Protein AF-A0A2V8CRP5-F1 (afdb_monomer_lite)

Radius of gyration: 20.15 Å; chains: 1; bounding box: 53×39×50 Å

Secondary structure (DSSP, 8-state):
-HHHHTT--TTHHHHHHHHHHTS-GGGHHHHHHH--TTHHHHHHHHSSSSHHHHHHTTS-SEEEETTEEEESS---TTTGGGHHHHHHHHHHHHHTTTHHHHHH-GGGSTTTSTTSTTT--HHHHS-GGGHHHHHHHHHHHT-SEEEE-SS--TTSS-EEETTTTEEE------TTT-TT---EEEEEETTEEEEEESS-EEEE--PPPSS--TTTTTT---TTTGGG----THHHHGGGGSS----EEEEEETTEEEEE-------

pLDDT: mean 81.46, std 22.28, range [25.45, 98.56]

Sequence (267 aa):
LAEYEAFAASGSEALRERFLQTLKPAERDEALKQTPLGQIEMRQAFGRDGEYGKWLRQLPVTVKINGIVFVHGGISPAVAPLGCSAINDQVRRELTSDLDKTRTAPLASLAARVDGPLWYRGLTQEPDAFAPQVTDILSKLGARAIVIGHTVSTTGRIGTRFDGRVVQLDTGMQRAYVPNGRASALEIRRGEATAIYVDRREPVAIAKGAGVSDEEDLVGADPCVGPRASVTSRRWADTLVRPYFFGVAAPFDTTRTLAACIVPPMS

Foldseek 3Di:
DVVQVVQADPCQVVVLVVVLVVDDPVCNVVSVVVDDGNPVSVCQLCDLPHPVVVVVLVDFQWFAAPQEIEHAAAAALVRLLCEQQSLRVQLSCCSHVVVVVCVVPVCVGLVRNCNHRNHDHCLPPPDLVCLVSLVVSSVSHSHQAYEYENDADPQLDWDAGSQQRYIYQHSPCPCVVVVPHFWWKWKAFLNWIWIDGPVDIDTDGHGGDPPDHSPPPQDDDTPNNPPPDPPDLVVVVVVVPDQADAWDWDPNHSGMIMTHGDDGDDD

Structure (mmCIF, N/CA/C/O backbone):
data_AF-A0A2V8CRP5-F1
#
_entry.id   AF-A0A2V8CRP5-F1
#
loop_
_atom_site.group_PDB
_atom_site.id
_atom_site.type_symbol
_atom_site.label_atom_id
_atom_site.label_alt_id
_atom_site.label_comp_id
_atom_site.label_asym_id
_atom_site.label_entity_id
_atom_site.label_seq_id
_atom_site.pdbx_PDB_ins_code
_atom_site.Cartn_x
_atom_site.Cartn_y
_atom_site.Cartn_z
_atom_site.occupancy
_atom_site.B_iso_or_equiv
_atom_site.auth_seq_id
_atom_site.auth_comp_id
_atom_site.auth_asym_id
_atom_site.auth_atom_id
_atom_site.pdbx_PDB_model_num
ATOM 1 N N . LEU A 1 1 ? 22.885 -3.687 -4.127 1.00 54.81 1 LEU A N 1
ATOM 2 C CA . LEU A 1 1 ? 23.726 -4.709 -4.798 1.00 54.81 1 LEU A CA 1
ATOM 3 C C . LEU A 1 1 ? 23.082 -6.090 -4.703 1.00 54.81 1 LEU A C 1
ATOM 5 O O . LEU A 1 1 ? 22.668 -6.578 -5.743 1.00 54.81 1 LEU A O 1
ATOM 9 N N . ALA A 1 2 ? 22.816 -6.615 -3.499 1.00 64.62 2 ALA A N 1
ATOM 10 C CA . ALA A 1 2 ? 22.157 -7.921 -3.311 1.00 64.62 2 ALA A CA 1
ATOM 11 C C . ALA A 1 2 ? 20.791 -8.111 -4.017 1.00 64.62 2 ALA A C 1
ATOM 13 O O . ALA A 1 2 ? 20.400 -9.236 -4.304 1.00 64.62 2 ALA A O 1
ATOM 14 N N . GLU A 1 3 ? 20.047 -7.037 -4.309 1.00 73.56 3 GLU A N 1
ATOM 15 C CA . GLU A 1 3 ? 18.727 -7.147 -4.952 1.00 73.56 3 GLU A CA 1
ATOM 16 C C . GLU A 1 3 ? 18.780 -7.630 -6.410 1.00 73.56 3 GLU A C 1
ATOM 18 O O . GLU A 1 3 ? 17.905 -8.381 -6.833 1.00 73.56 3 GLU A O 1
ATOM 23 N N . TYR A 1 4 ? 19.812 -7.242 -7.165 1.00 85.62 4 TYR A N 1
ATOM 24 C CA . TYR A 1 4 ? 19.948 -7.612 -8.577 1.00 85.62 4 TYR A CA 1
ATOM 25 C C . TYR A 1 4 ? 20.684 -8.936 -8.755 1.00 85.62 4 TYR A C 1
ATOM 27 O O . TYR A 1 4 ? 20.444 -9.644 -9.726 1.00 85.62 4 TYR A O 1
ATOM 35 N N . GLU A 1 5 ? 21.526 -9.311 -7.790 1.00 86.62 5 GLU A N 1
ATOM 36 C CA . GLU A 1 5 ? 22.276 -10.571 -7.801 1.00 86.62 5 GLU A CA 1
ATOM 37 C C . GLU A 1 5 ? 21.357 -11.791 -7.948 1.00 86.62 5 GLU A C 1
ATOM 39 O O . GLU A 1 5 ? 21.696 -12.724 -8.668 1.00 86.62 5 GLU A O 1
ATOM 44 N N . ALA A 1 6 ? 20.154 -11.752 -7.364 1.00 87.31 6 ALA A N 1
ATOM 45 C CA . ALA A 1 6 ? 19.157 -12.819 -7.493 1.00 87.31 6 ALA A CA 1
ATOM 46 C C . ALA A 1 6 ? 18.638 -13.027 -8.933 1.00 87.31 6 ALA A C 1
ATOM 48 O O . ALA A 1 6 ? 18.045 -14.064 -9.228 1.00 87.31 6 ALA A O 1
ATOM 49 N N . PHE A 1 7 ? 18.837 -12.044 -9.813 1.00 89.75 7 PHE A N 1
ATOM 50 C CA . PHE A 1 7 ? 18.428 -12.065 -11.219 1.00 89.75 7 PHE A CA 1
ATOM 51 C C . PHE A 1 7 ? 19.611 -12.188 -12.184 1.00 89.75 7 PHE A C 1
ATOM 53 O O . PHE A 1 7 ? 19.398 -12.368 -13.383 1.00 89.75 7 PHE A O 1
ATOM 60 N N . ALA A 1 8 ? 20.844 -12.076 -11.687 1.00 92.75 8 ALA A N 1
ATOM 61 C CA . ALA A 1 8 ? 22.032 -12.210 -12.509 1.00 92.75 8 ALA A CA 1
ATOM 62 C C . ALA A 1 8 ? 22.205 -13.665 -12.978 1.00 92.75 8 ALA A C 1
ATOM 64 O O . ALA A 1 8 ? 22.006 -14.619 -12.226 1.00 92.75 8 ALA A O 1
ATOM 65 N N . ALA A 1 9 ? 22.598 -13.832 -14.236 1.00 92.62 9 ALA A N 1
ATOM 66 C CA . ALA A 1 9 ? 22.832 -15.117 -14.879 1.00 92.62 9 ALA A CA 1
ATOM 67 C C . ALA A 1 9 ? 24.065 -15.039 -15.791 1.00 92.62 9 ALA A C 1
ATOM 69 O O . ALA A 1 9 ? 24.608 -13.963 -16.044 1.00 92.62 9 ALA A O 1
ATOM 70 N N . SER A 1 10 ? 24.492 -16.175 -16.349 1.00 94.44 10 SER A N 1
ATOM 71 C CA . SER A 1 10 ? 25.658 -16.233 -17.249 1.00 94.44 10 SER A CA 1
ATOM 72 C C . SER A 1 10 ? 25.549 -15.308 -18.472 1.00 94.44 10 SER A C 1
ATOM 74 O O . SER A 1 10 ? 26.565 -14.916 -19.034 1.00 94.44 10 SER A O 1
ATOM 76 N N . GLY A 1 11 ? 24.333 -14.926 -18.878 1.00 95.69 11 GLY A N 1
ATOM 77 C CA . GLY A 1 11 ? 24.081 -14.003 -19.988 1.00 95.69 11 GLY A CA 1
ATOM 78 C C . GLY A 1 11 ? 24.015 -12.514 -19.621 1.00 95.69 11 GLY A C 1
ATOM 79 O O . GLY A 1 11 ? 23.801 -11.698 -20.521 1.00 95.69 11 GLY A O 1
ATOM 80 N N . SER A 1 12 ? 24.166 -12.142 -18.344 1.00 96.19 12 SER A N 1
ATOM 81 C CA . SER A 1 12 ? 23.900 -10.773 -17.878 1.00 96.19 12 SER A CA 1
ATOM 82 C C . SER A 1 12 ? 24.846 -9.724 -18.446 1.00 96.19 12 SER A C 1
ATOM 84 O O . SER A 1 12 ? 24.413 -8.619 -18.775 1.00 96.19 12 SER A O 1
ATOM 86 N N . GLU A 1 13 ? 26.126 -10.059 -18.612 1.00 96.19 13 GLU A N 1
ATOM 87 C CA . GLU A 1 13 ? 27.104 -9.143 -19.209 1.00 96.19 13 GLU A CA 1
ATOM 88 C C . GLU A 1 13 ? 26.724 -8.807 -20.650 1.00 96.19 13 GLU A C 1
ATOM 90 O O . GLU A 1 13 ? 26.545 -7.637 -20.987 1.00 96.19 13 GLU A O 1
ATOM 95 N N . ALA A 1 14 ? 26.461 -9.834 -21.462 1.00 96.88 14 ALA A N 1
ATOM 96 C CA . ALA A 1 14 ? 26.048 -9.664 -22.849 1.00 96.88 14 ALA A CA 1
ATOM 97 C C . ALA A 1 14 ? 24.711 -8.911 -22.974 1.00 96.88 14 ALA A C 1
ATOM 99 O O . ALA A 1 14 ? 24.517 -8.128 -23.905 1.00 96.88 14 ALA A O 1
ATOM 100 N N . LEU A 1 15 ? 23.762 -9.135 -22.056 1.00 96.25 15 LEU A N 1
ATOM 101 C CA . LEU A 1 15 ? 22.495 -8.400 -22.042 1.00 96.25 15 LEU A CA 1
ATOM 102 C C . LEU A 1 15 ? 22.7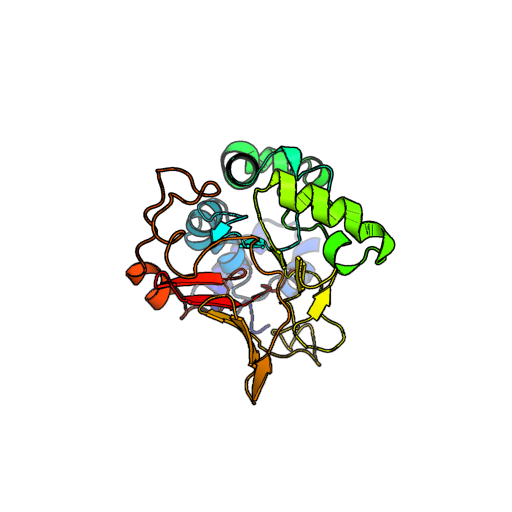03 -6.914 -21.732 1.00 96.25 15 LEU A C 1
ATOM 104 O O . LEU A 1 15 ? 22.128 -6.062 -22.414 1.00 96.25 15 LEU A O 1
ATOM 108 N N . ARG A 1 16 ? 23.548 -6.602 -20.747 1.00 96.50 16 ARG A N 1
ATOM 109 C CA . ARG A 1 16 ? 23.901 -5.225 -20.401 1.00 96.50 16 ARG A CA 1
ATOM 110 C C . ARG A 1 16 ? 24.646 -4.526 -21.528 1.00 96.50 16 ARG A C 1
ATOM 112 O O . ARG A 1 16 ? 24.306 -3.395 -21.849 1.00 96.50 16 ARG A O 1
ATOM 119 N N . GLU A 1 17 ? 25.603 -5.189 -22.164 1.00 96.00 17 GLU A N 1
ATOM 120 C CA . GLU A 1 17 ? 26.318 -4.633 -23.316 1.00 96.00 17 GLU A CA 1
ATOM 121 C C . GLU A 1 17 ? 25.368 -4.281 -24.461 1.00 96.00 17 GLU A C 1
ATOM 123 O O . GLU A 1 17 ? 25.428 -3.167 -24.983 1.00 96.00 17 GLU A O 1
ATOM 128 N N . ARG A 1 18 ? 24.428 -5.177 -24.797 1.00 96.69 18 ARG A N 1
ATOM 129 C CA . ARG A 1 18 ? 23.385 -4.886 -25.794 1.00 96.69 18 ARG A CA 1
ATOM 130 C C . ARG A 1 18 ? 22.552 -3.667 -25.410 1.00 96.69 18 ARG A C 1
ATOM 132 O O . ARG A 1 18 ?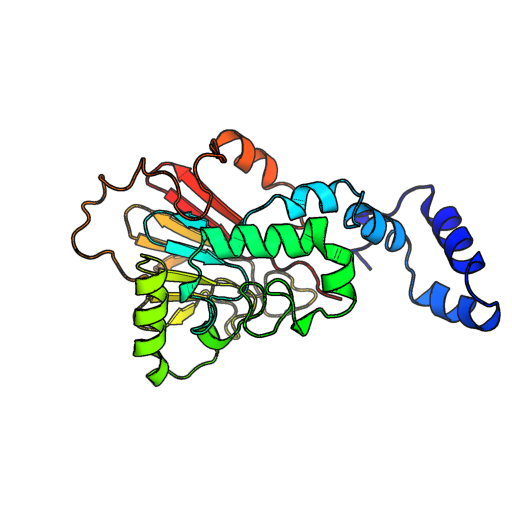 22.263 -2.846 -26.273 1.00 96.69 18 ARG A O 1
ATOM 139 N N . PHE A 1 19 ? 22.184 -3.520 -24.136 1.00 95.44 19 PHE A N 1
ATOM 140 C CA . PHE A 1 19 ? 21.481 -2.328 -23.659 1.00 95.44 19 PHE A CA 1
ATOM 141 C C . PHE A 1 19 ? 22.329 -1.058 -23.822 1.00 95.44 19 PHE A C 1
ATOM 143 O O . PHE A 1 19 ? 21.856 -0.086 -24.409 1.00 95.44 19 PHE A O 1
ATOM 150 N N . LEU A 1 20 ? 23.592 -1.066 -23.391 1.00 95.88 20 LEU A N 1
ATOM 151 C CA . LEU A 1 20 ? 24.490 0.090 -23.513 1.00 95.88 20 LEU A CA 1
ATOM 152 C C . LEU A 1 20 ? 24.713 0.511 -24.973 1.00 95.88 20 LEU A C 1
ATOM 154 O O . LEU A 1 20 ? 24.849 1.699 -25.263 1.00 95.88 20 LEU A O 1
ATOM 158 N N . GLN A 1 21 ? 24.698 -0.437 -25.913 1.00 96.69 21 GLN A N 1
ATOM 159 C CA . GLN A 1 21 ? 24.796 -0.151 -27.346 1.00 96.69 21 GLN A CA 1
ATOM 160 C C . GLN A 1 21 ? 23.587 0.623 -27.896 1.00 96.69 21 GLN A C 1
ATOM 162 O O . GLN A 1 21 ? 23.741 1.318 -28.900 1.00 96.69 21 GLN A O 1
ATOM 167 N N . THR A 1 22 ? 22.422 0.569 -27.235 1.00 96.56 22 THR A N 1
ATOM 168 C CA . THR A 1 22 ? 21.239 1.369 -27.614 1.00 96.56 22 THR A CA 1
ATOM 169 C C . THR A 1 22 ? 21.354 2.847 -27.232 1.00 96.56 22 THR A C 1
ATOM 171 O O . THR A 1 22 ? 20.615 3.675 -27.762 1.00 96.56 22 THR A O 1
ATOM 174 N N . LEU A 1 23 ? 22.286 3.187 -26.335 1.00 96.00 23 LEU A N 1
ATOM 175 C CA . LEU A 1 23 ? 22.519 4.546 -25.855 1.00 96.00 23 LEU A CA 1
ATOM 176 C C . LEU A 1 23 ? 23.565 5.274 -26.705 1.00 96.00 23 LEU A C 1
ATOM 178 O O . LEU A 1 23 ? 24.430 4.653 -27.350 1.00 96.00 23 LEU A O 1
ATOM 182 N N . LYS A 1 24 ? 23.537 6.612 -26.661 1.00 97.12 24 LYS A N 1
ATOM 183 C CA . LYS A 1 24 ? 24.572 7.426 -27.310 1.00 97.12 24 LYS A CA 1
ATOM 184 C C . LYS A 1 24 ? 25.921 7.150 -26.639 1.00 97.12 24 LYS A C 1
ATOM 186 O O . LYS A 1 24 ? 25.952 6.962 -25.426 1.00 97.12 24 LYS A O 1
ATOM 191 N N . PRO A 1 25 ? 27.053 7.181 -27.370 1.00 96.44 25 PRO A N 1
ATOM 192 C CA . PRO A 1 25 ? 28.369 6.896 -26.793 1.00 96.44 25 PRO A CA 1
ATOM 193 C C . PRO A 1 25 ? 28.683 7.676 -25.507 1.00 96.44 25 PRO A C 1
ATOM 195 O O . PRO A 1 25 ? 29.185 7.089 -24.557 1.00 96.44 25 PRO A O 1
ATOM 198 N N . ALA A 1 26 ? 28.304 8.956 -25.447 1.00 96.38 26 ALA A N 1
ATOM 199 C CA . ALA A 1 26 ? 28.525 9.821 -24.286 1.00 96.38 26 ALA A CA 1
ATOM 200 C C . ALA A 1 26 ? 27.732 9.422 -23.020 1.00 96.38 26 ALA A C 1
ATOM 202 O O . ALA A 1 26 ? 28.061 9.879 -21.933 1.00 96.38 26 ALA A O 1
ATOM 203 N N . GLU A 1 27 ? 26.695 8.587 -23.140 1.00 95.38 27 GLU A N 1
ATOM 204 C CA . GLU A 1 27 ? 25.822 8.170 -22.029 1.00 95.38 27 GLU A CA 1
ATOM 205 C C . GLU A 1 27 ? 26.235 6.806 -21.443 1.00 95.38 27 GLU A C 1
ATOM 207 O O . GLU A 1 27 ? 25.772 6.418 -20.369 1.00 95.38 27 GLU A O 1
ATOM 212 N N . ARG A 1 28 ? 27.103 6.056 -22.140 1.00 95.69 28 ARG A N 1
ATOM 213 C CA . ARG A 1 28 ? 27.373 4.639 -21.842 1.00 95.69 28 ARG A CA 1
ATOM 214 C C . ARG A 1 28 ? 28.108 4.428 -20.528 1.00 95.69 28 ARG A C 1
ATOM 216 O O . ARG A 1 28 ? 27.736 3.527 -19.783 1.00 95.69 28 ARG A O 1
ATOM 223 N N . ASP A 1 29 ? 29.110 5.250 -20.235 1.00 94.81 29 ASP A N 1
ATOM 224 C CA . ASP A 1 29 ? 29.922 5.090 -19.023 1.00 94.81 29 ASP A CA 1
ATOM 225 C C . ASP A 1 29 ? 29.093 5.307 -17.756 1.00 94.81 29 ASP A C 1
ATOM 227 O O . ASP A 1 29 ? 29.253 4.588 -16.769 1.00 94.81 29 ASP A O 1
ATOM 231 N N . GLU A 1 30 ? 28.175 6.274 -17.786 1.00 93.75 30 GLU A N 1
ATOM 232 C CA . GLU A 1 30 ? 27.271 6.523 -16.666 1.00 93.75 30 GLU A CA 1
ATOM 233 C C . GLU A 1 30 ? 26.199 5.434 -16.566 1.00 93.75 30 GLU A C 1
ATOM 235 O O . GLU A 1 30 ? 25.976 4.874 -15.491 1.00 93.75 30 GLU A O 1
ATOM 240 N N . ALA A 1 31 ? 25.601 5.040 -17.692 1.00 92.44 31 ALA A N 1
ATOM 241 C CA . ALA A 1 31 ? 24.631 3.952 -17.717 1.00 92.44 31 ALA A CA 1
ATOM 242 C C . ALA A 1 31 ? 25.225 2.621 -17.226 1.00 92.44 31 ALA A C 1
ATOM 244 O O . ALA A 1 31 ? 24.536 1.868 -16.538 1.00 92.44 31 ALA A O 1
ATOM 245 N N . LEU A 1 32 ? 26.499 2.333 -17.514 1.00 93.38 32 LEU A N 1
ATOM 246 C CA . LEU A 1 32 ? 27.189 1.136 -17.028 1.00 93.38 32 LEU A CA 1
ATOM 247 C C . LEU A 1 32 ? 27.255 1.105 -15.495 1.00 93.38 32 LEU A C 1
ATOM 249 O O . LEU A 1 32 ? 26.999 0.058 -14.898 1.00 93.38 32 LEU A O 1
ATOM 253 N N . LYS A 1 33 ? 27.549 2.243 -14.855 1.00 92.62 33 LYS A N 1
ATOM 254 C CA . LYS A 1 33 ? 27.587 2.363 -13.385 1.00 92.62 33 LYS A CA 1
ATOM 255 C C . LYS A 1 33 ? 26.203 2.196 -12.762 1.00 92.62 33 LYS A C 1
ATOM 257 O O . LYS A 1 33 ? 26.078 1.610 -11.691 1.00 92.62 33 LYS A O 1
ATOM 262 N N . GLN A 1 34 ? 25.170 2.690 -13.441 1.00 90.50 34 GLN A N 1
ATOM 263 C CA . GLN A 1 34 ? 23.784 2.646 -12.969 1.00 90.50 34 GLN A CA 1
ATOM 264 C C . GLN A 1 34 ? 23.063 1.328 -13.291 1.00 90.50 34 GLN A C 1
ATOM 266 O O . GLN A 1 34 ? 21.973 1.089 -12.768 1.00 90.50 34 GLN A O 1
ATOM 271 N N . THR A 1 35 ? 23.680 0.468 -14.109 1.00 92.06 35 THR A N 1
ATOM 272 C CA . THR A 1 35 ? 23.124 -0.818 -14.548 1.00 92.06 35 THR A CA 1
ATOM 273 C C . THR A 1 35 ? 23.971 -1.983 -14.020 1.00 92.06 35 THR A C 1
ATOM 275 O O . THR A 1 35 ? 24.774 -2.567 -14.759 1.00 92.06 35 THR A O 1
ATOM 278 N N . PRO A 1 36 ? 23.848 -2.345 -12.730 1.00 93.19 36 PRO A N 1
ATOM 279 C CA . PRO A 1 36 ? 24.471 -3.559 -12.212 1.00 93.19 36 PRO A CA 1
ATOM 280 C C . PRO A 1 36 ? 23.899 -4.804 -12.908 1.00 93.19 36 PRO A C 1
ATOM 282 O O . PRO A 1 36 ? 22.784 -4.793 -13.437 1.00 93.19 36 PRO A O 1
ATOM 285 N N . LEU A 1 37 ? 24.675 -5.891 -12.913 1.00 94.62 37 LEU A N 1
ATOM 286 C CA . LEU A 1 37 ? 24.221 -7.170 -13.466 1.00 94.62 37 LEU A CA 1
ATOM 287 C C . LEU A 1 37 ? 22.956 -7.646 -12.740 1.00 94.62 37 LEU A C 1
ATOM 289 O O . LEU A 1 37 ? 22.844 -7.481 -11.526 1.00 94.62 37 LEU A O 1
ATOM 293 N N . GLY A 1 38 ? 22.005 -8.201 -13.494 1.00 93.62 38 GLY A N 1
ATOM 294 C CA . GLY A 1 38 ? 20.696 -8.613 -12.989 1.00 93.62 38 GLY A CA 1
ATOM 295 C C . GLY A 1 38 ? 19.630 -7.510 -12.985 1.00 93.62 38 GLY A C 1
ATOM 296 O O . GLY A 1 38 ? 18.444 -7.817 -12.877 1.00 93.62 38 GLY A O 1
ATOM 297 N N . GLN A 1 39 ? 19.985 -6.224 -13.139 1.00 92.88 39 GLN A N 1
ATOM 298 C CA . GLN A 1 39 ? 18.985 -5.143 -13.140 1.00 92.88 39 GLN A CA 1
ATOM 299 C C . GLN A 1 39 ? 18.067 -5.193 -14.371 1.00 92.88 39 GLN A C 1
ATOM 301 O O . GLN A 1 39 ? 16.862 -4.950 -14.257 1.00 92.88 39 GLN A O 1
ATOM 306 N N . ILE A 1 40 ? 18.604 -5.506 -15.554 1.00 94.06 40 ILE A N 1
ATOM 307 C CA . ILE A 1 40 ? 17.800 -5.591 -16.783 1.00 94.06 40 ILE A CA 1
ATOM 308 C C . ILE A 1 40 ? 16.876 -6.808 -16.712 1.00 94.06 40 ILE A C 1
ATOM 310 O O . ILE A 1 40 ? 15.695 -6.703 -17.036 1.00 94.06 40 ILE A O 1
ATOM 314 N N . GLU A 1 41 ? 17.387 -7.936 -16.236 1.00 94.38 41 GLU A N 1
ATOM 315 C CA . GLU A 1 41 ? 16.651 -9.178 -16.021 1.00 94.38 41 GLU A CA 1
ATOM 316 C C . GLU A 1 41 ? 15.525 -8.981 -15.012 1.00 94.38 41 GLU A C 1
ATOM 318 O O . GLU A 1 41 ? 14.392 -9.376 -15.274 1.00 94.38 41 GLU A O 1
ATOM 323 N N . MET A 1 42 ? 15.795 -8.292 -13.901 1.00 92.31 42 MET A N 1
ATOM 324 C CA . MET A 1 42 ? 14.771 -7.901 -12.937 1.00 92.31 42 MET A CA 1
ATOM 325 C C . MET A 1 42 ? 13.678 -7.064 -13.617 1.00 92.31 42 MET A C 1
ATOM 327 O O . MET A 1 42 ? 12.492 -7.385 -13.514 1.00 92.31 42 MET A O 1
ATOM 331 N N . ARG A 1 43 ? 14.050 -6.027 -14.381 1.00 91.38 43 ARG A N 1
ATOM 332 C CA . ARG A 1 43 ? 13.084 -5.200 -15.130 1.00 91.38 43 ARG A CA 1
ATOM 333 C C . ARG A 1 43 ? 12.270 -6.017 -16.134 1.00 91.38 43 ARG A C 1
ATOM 335 O O . ARG A 1 43 ? 11.083 -5.746 -16.303 1.00 91.38 43 ARG A O 1
ATOM 342 N N . GLN A 1 44 ? 12.870 -7.013 -16.782 1.00 93.38 44 GLN A N 1
ATOM 343 C CA . GLN A 1 44 ? 12.171 -7.927 -17.686 1.00 93.38 44 GLN A CA 1
ATOM 344 C C . GLN A 1 44 ? 11.213 -8.850 -16.922 1.00 93.38 44 GLN A C 1
ATOM 346 O O . GLN A 1 44 ? 10.058 -8.976 -17.321 1.00 93.38 44 GLN A O 1
ATOM 351 N N . ALA A 1 45 ? 11.643 -9.424 -15.796 1.00 92.31 45 ALA A N 1
ATOM 352 C CA . ALA A 1 45 ? 10.852 -10.338 -14.975 1.00 92.31 45 ALA A CA 1
ATOM 353 C C . ALA A 1 45 ? 9.606 -9.666 -14.370 1.00 92.31 45 ALA A C 1
ATOM 355 O O . ALA A 1 45 ? 8.521 -10.251 -14.385 1.00 92.31 45 ALA A O 1
ATOM 356 N N . PHE A 1 46 ? 9.730 -8.422 -13.895 1.00 90.88 46 PHE A N 1
ATOM 357 C CA . PHE A 1 46 ? 8.605 -7.609 -13.400 1.00 90.88 46 PHE A CA 1
ATOM 358 C C . PHE A 1 46 ? 7.881 -6.816 -14.509 1.00 90.88 46 PHE A C 1
ATOM 360 O O . PHE A 1 46 ? 6.817 -6.220 -14.290 1.00 90.88 46 PHE A O 1
ATOM 367 N N . GLY A 1 47 ? 8.439 -6.817 -15.722 1.00 89.44 47 GLY A N 1
ATOM 368 C CA . GLY A 1 47 ? 7.906 -6.143 -16.901 1.00 89.44 47 GLY A CA 1
ATOM 369 C C . GLY A 1 47 ? 6.536 -6.668 -17.330 1.00 89.44 47 GLY A C 1
ATOM 370 O O . GLY A 1 47 ? 5.988 -7.605 -16.749 1.00 89.44 47 GLY A O 1
ATOM 371 N N . ARG A 1 48 ? 5.942 -6.043 -18.353 1.00 90.12 48 ARG A N 1
ATOM 372 C CA . ARG A 1 48 ? 4.608 -6.406 -18.874 1.00 90.12 48 ARG A CA 1
ATOM 373 C C . ARG A 1 48 ? 4.497 -7.902 -19.183 1.00 90.12 48 ARG A C 1
ATOM 375 O O . ARG A 1 48 ? 3.532 -8.540 -18.771 1.00 90.12 48 ARG A O 1
ATOM 382 N N . ASP A 1 49 ? 5.522 -8.440 -19.838 1.00 90.00 49 ASP A N 1
ATOM 383 C CA . ASP A 1 49 ? 5.526 -9.807 -20.359 1.00 90.00 49 ASP A CA 1
ATOM 384 C C . ASP A 1 49 ? 6.288 -10.813 -19.488 1.00 90.00 49 ASP A C 1
ATOM 386 O O . ASP A 1 49 ? 6.253 -12.014 -19.778 1.00 90.00 49 ASP A O 1
ATOM 390 N N . GLY A 1 50 ? 6.932 -10.343 -18.417 1.00 91.56 50 GLY A N 1
ATOM 391 C CA . GLY A 1 50 ? 7.688 -11.174 -17.486 1.00 91.56 50 GLY A CA 1
ATOM 392 C C . GLY A 1 50 ? 6.803 -12.047 -16.600 1.00 91.56 50 GLY A C 1
ATOM 393 O O . GLY A 1 50 ? 5.638 -11.729 -16.351 1.00 91.56 50 GLY A O 1
ATOM 394 N N . GLU A 1 51 ? 7.367 -13.153 -16.113 1.00 90.00 51 GLU A N 1
ATOM 395 C CA . GLU A 1 51 ? 6.675 -14.122 -15.253 1.00 90.00 51 GLU A CA 1
ATOM 396 C C . GLU A 1 51 ? 6.084 -13.452 -14.004 1.00 90.00 51 GLU A C 1
ATOM 398 O O . GLU A 1 51 ? 4.875 -13.530 -13.768 1.00 90.00 51 GLU A O 1
ATOM 403 N N . TYR A 1 52 ? 6.911 -12.718 -13.253 1.00 88.44 52 TYR A N 1
ATOM 404 C CA . TYR A 1 52 ? 6.470 -12.037 -12.036 1.00 88.44 52 TYR A CA 1
ATOM 405 C C . TYR A 1 52 ? 5.497 -10.909 -12.339 1.00 88.44 52 TYR A C 1
ATOM 407 O O . TYR A 1 52 ? 4.491 -10.770 -11.652 1.00 88.44 52 TYR A O 1
ATOM 415 N N . GLY A 1 53 ? 5.739 -10.138 -13.397 1.00 89.31 53 GLY A N 1
ATOM 416 C CA . GLY A 1 53 ? 4.829 -9.073 -13.795 1.00 89.31 53 GLY A CA 1
ATOM 417 C C . GLY A 1 53 ? 3.432 -9.590 -14.159 1.00 89.31 53 GLY A C 1
ATOM 418 O O . GLY A 1 53 ? 2.430 -9.006 -13.742 1.00 89.31 53 GLY A O 1
ATOM 419 N N . LYS A 1 54 ? 3.339 -10.683 -14.927 1.00 89.31 54 LYS A N 1
ATOM 420 C CA . LYS A 1 54 ? 2.055 -11.308 -15.288 1.00 89.31 54 LYS A CA 1
ATOM 421 C C . LYS A 1 54 ? 1.313 -11.819 -14.060 1.00 89.31 54 LYS A C 1
ATOM 423 O O . LYS A 1 54 ? 0.111 -11.598 -13.951 1.00 89.31 54 LYS A O 1
ATOM 428 N N . TRP A 1 55 ? 2.025 -12.470 -13.148 1.00 88.31 55 TRP A N 1
ATOM 429 C CA . TRP A 1 55 ? 1.445 -13.011 -11.926 1.00 88.31 55 TRP A CA 1
ATOM 430 C C . TRP A 1 55 ? 0.996 -11.906 -10.951 1.00 88.31 55 TRP A C 1
ATOM 432 O O . TRP A 1 55 ? -0.160 -11.902 -10.530 1.00 88.31 55 TRP A O 1
ATOM 442 N N . LEU A 1 56 ? 1.842 -10.911 -10.660 1.00 87.50 56 LEU A N 1
ATOM 443 C CA . LEU A 1 56 ? 1.530 -9.829 -9.714 1.00 87.50 56 LEU A CA 1
ATOM 444 C C . LEU A 1 56 ? 0.294 -9.019 -10.119 1.00 87.50 56 LEU A C 1
ATOM 446 O O . LEU A 1 56 ? -0.535 -8.697 -9.274 1.00 87.50 56 LEU A O 1
ATOM 450 N N . ARG A 1 57 ? 0.125 -8.730 -11.416 1.00 88.44 57 ARG A N 1
ATOM 451 C CA . ARG A 1 57 ? -1.022 -7.958 -11.934 1.00 88.44 57 ARG A CA 1
ATOM 452 C C . ARG A 1 57 ? -2.368 -8.680 -11.805 1.00 88.44 57 ARG A C 1
ATOM 454 O O . ARG A 1 57 ? -3.411 -8.075 -12.043 1.00 88.44 57 ARG A O 1
ATOM 461 N N . GLN A 1 58 ? -2.368 -9.965 -11.453 1.00 83.81 58 GLN A N 1
ATOM 462 C CA . GLN A 1 58 ? -3.593 -10.730 -11.209 1.00 83.81 58 GLN A CA 1
ATOM 463 C C . GLN A 1 58 ? -4.061 -10.633 -9.753 1.00 83.81 58 GLN A C 1
ATOM 465 O O . GLN A 1 58 ? -5.248 -10.854 -9.487 1.00 83.81 58 GLN A O 1
ATOM 470 N N . LEU A 1 59 ? -3.165 -10.285 -8.827 1.00 86.81 59 LEU A N 1
ATOM 471 C CA . LEU A 1 59 ? -3.452 -10.263 -7.398 1.00 86.81 59 LEU A CA 1
ATOM 472 C C . LEU A 1 59 ? -4.419 -9.123 -7.030 1.00 86.81 59 LEU A C 1
ATOM 474 O O . LEU A 1 59 ? -4.399 -8.063 -7.661 1.00 86.81 59 LEU A O 1
ATOM 478 N N . PRO A 1 60 ? -5.286 -9.326 -6.024 1.00 87.94 60 PRO A N 1
ATOM 479 C CA . PRO A 1 60 ? -6.090 -8.246 -5.472 1.00 87.94 60 PRO A CA 1
ATOM 480 C C . PRO A 1 60 ? -5.202 -7.233 -4.737 1.00 87.94 60 PRO A C 1
ATOM 482 O O . PRO A 1 60 ? -4.216 -7.593 -4.098 1.00 87.94 60 PRO A O 1
ATOM 485 N N . VAL A 1 61 ? -5.591 -5.963 -4.795 1.00 90.56 61 VAL A N 1
ATOM 486 C CA . VAL A 1 61 ? -4.982 -4.864 -4.028 1.00 90.56 61 VAL A CA 1
ATOM 487 C C . VAL A 1 61 ? -5.613 -4.739 -2.642 1.00 90.56 61 VAL A C 1
ATOM 489 O O . VAL A 1 61 ? -4.955 -4.312 -1.695 1.00 90.56 61 VAL A O 1
ATOM 492 N N . THR A 1 62 ? -6.883 -5.125 -2.526 1.00 90.56 62 THR A N 1
ATOM 493 C CA . THR A 1 62 ? -7.635 -5.176 -1.271 1.00 90.56 62 THR A CA 1
ATOM 494 C C . THR A 1 62 ? -8.292 -6.539 -1.104 1.00 90.56 62 THR A C 1
ATOM 496 O O . THR A 1 62 ? -8.932 -7.023 -2.039 1.00 90.56 62 THR A O 1
ATOM 499 N N . VAL A 1 63 ? -8.207 -7.126 0.085 1.00 87.50 63 VAL A N 1
ATOM 500 C CA . VAL A 1 63 ? -8.959 -8.339 0.464 1.00 87.50 63 VAL A CA 1
ATOM 501 C C . VAL A 1 63 ? -9.705 -8.091 1.767 1.00 87.50 63 VAL A C 1
ATOM 503 O O . VAL A 1 63 ? -9.212 -7.322 2.598 1.00 87.50 63 VAL A O 1
ATOM 506 N N . LYS A 1 64 ? -10.873 -8.716 1.962 1.00 84.50 64 LYS A N 1
ATOM 507 C CA . LYS A 1 64 ? -11.615 -8.626 3.226 1.00 84.50 64 LYS A CA 1
ATOM 508 C C . LYS A 1 64 ? -11.848 -10.010 3.803 1.00 84.50 64 LYS A C 1
ATOM 510 O O . LYS A 1 64 ? -12.522 -10.841 3.212 1.00 84.50 64 LYS A O 1
ATOM 515 N N . ILE A 1 65 ? -11.322 -10.223 5.003 1.00 82.31 65 ILE A N 1
ATOM 516 C CA . ILE A 1 65 ? -11.407 -11.499 5.714 1.00 82.31 65 ILE A CA 1
ATOM 517 C C . ILE A 1 65 ? -11.998 -11.219 7.094 1.00 82.31 65 ILE A C 1
ATOM 519 O O . ILE A 1 65 ? -11.461 -10.394 7.834 1.00 82.31 65 ILE A O 1
ATOM 523 N N . ASN A 1 66 ? -13.111 -11.870 7.441 1.00 80.50 66 ASN A N 1
ATOM 524 C CA . ASN A 1 66 ? -13.772 -11.761 8.753 1.00 80.50 66 ASN A CA 1
ATOM 525 C C . ASN A 1 66 ? -14.025 -10.296 9.181 1.00 80.50 66 ASN A C 1
ATOM 527 O O . ASN A 1 66 ? -13.681 -9.858 10.291 1.00 80.50 66 ASN A O 1
ATOM 531 N N . GLY A 1 67 ? -14.545 -9.506 8.234 1.00 85.56 67 GLY A N 1
ATOM 532 C CA . GLY A 1 67 ? -14.820 -8.079 8.399 1.00 85.56 67 GLY A CA 1
ATOM 533 C C . GLY A 1 67 ? -13.583 -7.173 8.447 1.00 85.56 67 GLY A C 1
ATOM 534 O O . GLY A 1 67 ? -13.727 -5.995 8.758 1.00 85.56 67 GLY A O 1
ATOM 535 N N . ILE A 1 68 ? -12.376 -7.667 8.162 1.00 90.31 68 ILE A N 1
ATOM 536 C CA . ILE A 1 68 ? -11.136 -6.880 8.208 1.00 90.31 68 ILE A CA 1
ATOM 537 C C . ILE A 1 68 ? -10.576 -6.710 6.803 1.00 90.31 68 ILE A C 1
ATOM 539 O O . ILE A 1 68 ? -10.345 -7.696 6.106 1.00 90.31 68 ILE A O 1
ATOM 543 N N . VAL A 1 69 ? -10.333 -5.464 6.400 1.00 93.69 69 VAL A N 1
ATOM 544 C CA . VAL A 1 69 ? -9.713 -5.147 5.107 1.00 93.69 69 VAL A CA 1
ATOM 545 C C . VAL A 1 69 ? -8.194 -5.150 5.241 1.00 93.69 69 VAL A C 1
ATOM 547 O O . VAL A 1 69 ? -7.655 -4.555 6.167 1.00 93.69 69 VAL A O 1
ATOM 550 N N . PHE A 1 70 ? -7.499 -5.769 4.291 1.00 94.69 70 PHE A N 1
ATOM 551 C CA . PHE A 1 70 ? -6.043 -5.714 4.166 1.00 94.69 70 PHE A CA 1
ATOM 552 C C . PHE A 1 70 ? -5.683 -4.979 2.878 1.00 94.69 70 PHE A C 1
ATOM 554 O O . PHE A 1 70 ? -6.203 -5.308 1.810 1.00 94.69 70 PHE A O 1
ATOM 561 N N . VAL A 1 71 ? -4.812 -3.975 2.981 1.00 95.25 71 VAL A N 1
ATOM 562 C CA . VAL A 1 71 ? -4.369 -3.144 1.852 1.00 95.25 71 VAL A CA 1
ATOM 563 C C . VAL A 1 71 ? -2.961 -2.603 2.113 1.00 95.25 71 VAL A C 1
ATOM 565 O O . VAL A 1 71 ? -2.556 -2.454 3.262 1.00 95.25 71 VAL A O 1
ATOM 568 N N . HIS A 1 72 ? -2.189 -2.308 1.063 1.00 95.38 72 HIS A N 1
ATOM 569 C CA . HIS A 1 72 ? -0.811 -1.835 1.229 1.00 95.38 72 HIS A CA 1
ATOM 570 C C . HIS A 1 72 ? -0.717 -0.441 1.873 1.00 95.38 72 HIS A C 1
ATOM 572 O O . HIS A 1 72 ? -0.085 -0.318 2.916 1.00 95.38 72 HIS A O 1
ATOM 578 N N . GLY A 1 73 ? -1.324 0.593 1.280 1.00 93.75 73 GLY A N 1
ATOM 579 C CA . GLY A 1 73 ? -1.279 1.968 1.794 1.00 93.75 73 GLY A CA 1
ATOM 580 C C . GLY A 1 73 ? -2.420 2.273 2.759 1.00 93.75 73 GLY A C 1
ATOM 581 O O . GLY A 1 73 ? -2.206 2.572 3.930 1.00 93.75 73 GLY A O 1
ATOM 582 N N . GLY A 1 74 ? -3.650 2.159 2.266 1.00 96.38 74 GLY A N 1
ATOM 583 C CA . GLY A 1 74 ? -4.859 2.504 3.011 1.00 96.38 74 GLY A CA 1
ATOM 584 C C . GLY A 1 74 ? -5.967 2.971 2.078 1.00 96.38 74 GLY A C 1
ATOM 585 O O . GLY A 1 74 ? -5.715 3.285 0.922 1.00 96.38 74 GLY A O 1
ATOM 586 N N . ILE A 1 75 ? -7.204 3.045 2.564 1.00 98.12 75 ILE A N 1
ATOM 587 C CA . ILE A 1 75 ? -8.329 3.571 1.780 1.00 98.12 75 ILE A CA 1
ATOM 588 C C . ILE A 1 75 ? -8.620 5.005 2.216 1.00 98.12 75 ILE A C 1
ATOM 590 O O . ILE A 1 75 ? -8.855 5.254 3.396 1.00 98.12 75 ILE A O 1
ATOM 594 N N . SER A 1 76 ? -8.587 5.944 1.271 1.00 98.44 76 SER A N 1
ATOM 595 C CA . SER A 1 76 ? -8.905 7.353 1.522 1.00 98.44 76 SER A CA 1
ATOM 596 C C . SER A 1 76 ? -10.418 7.608 1.508 1.00 98.44 76 SER A C 1
ATOM 598 O O . SER A 1 76 ? -11.161 6.832 0.896 1.00 98.44 76 SER A O 1
ATOM 600 N N . PRO A 1 77 ? -10.906 8.716 2.105 1.00 98.44 77 PRO A N 1
ATOM 601 C CA . PRO A 1 77 ? -12.323 9.085 2.036 1.00 98.44 77 PRO A CA 1
ATOM 602 C C . PRO A 1 77 ? -12.862 9.205 0.604 1.00 98.44 77 PRO A C 1
ATOM 604 O O . PRO A 1 77 ? -14.021 8.882 0.357 1.00 98.44 77 PRO A O 1
ATOM 607 N N . ALA A 1 78 ? -12.020 9.633 -0.343 1.00 97.94 78 ALA A N 1
ATOM 608 C CA . ALA A 1 78 ? -12.377 9.759 -1.756 1.00 97.94 78 ALA A CA 1
ATOM 609 C C . ALA A 1 78 ? -12.499 8.400 -2.468 1.00 97.94 78 ALA A C 1
ATOM 611 O O . ALA A 1 78 ? -13.260 8.269 -3.422 1.00 97.94 78 ALA A O 1
ATOM 612 N N . VAL A 1 79 ? -11.758 7.386 -2.008 1.00 98.12 79 VAL A N 1
ATOM 613 C CA . VAL A 1 79 ? -11.720 6.047 -2.618 1.00 98.12 79 VAL A CA 1
ATOM 614 C C . VAL A 1 79 ? -12.719 5.091 -1.962 1.00 98.12 79 VAL A C 1
ATOM 616 O O . VAL A 1 79 ? -13.258 4.222 -2.642 1.00 98.12 79 VAL A O 1
ATOM 619 N N . ALA A 1 80 ? -13.022 5.262 -0.671 1.00 97.75 80 ALA A N 1
ATOM 620 C CA . ALA A 1 80 ? -13.924 4.384 0.078 1.00 97.75 80 ALA A CA 1
ATOM 621 C C . ALA A 1 80 ? -15.294 4.127 -0.587 1.00 97.75 80 ALA A C 1
ATOM 623 O O . ALA A 1 80 ? -15.727 2.974 -0.565 1.00 97.75 80 ALA A O 1
ATOM 624 N N . PRO A 1 81 ? -15.965 5.116 -1.223 1.00 97.38 81 PRO A N 1
ATOM 625 C CA . PRO A 1 81 ? -17.252 4.893 -1.886 1.00 97.38 81 PRO A CA 1
ATOM 626 C C . PRO A 1 81 ? -17.216 3.883 -3.039 1.00 97.38 81 PRO A C 1
ATOM 628 O O . PRO A 1 81 ? -18.263 3.353 -3.396 1.00 97.38 81 PRO A O 1
ATOM 631 N N . LEU A 1 82 ? -16.044 3.607 -3.626 1.00 96.19 82 LEU A N 1
ATOM 632 C CA . LEU A 1 82 ? -15.913 2.606 -4.690 1.00 96.19 82 LEU A CA 1
ATOM 633 C C . LEU A 1 82 ? -16.157 1.181 -4.171 1.00 96.19 82 LEU A C 1
ATOM 635 O O . LEU A 1 82 ? -16.629 0.322 -4.914 1.00 96.19 82 LEU A O 1
ATOM 639 N N . GLY A 1 83 ? -15.829 0.917 -2.904 1.00 93.12 83 GLY A N 1
ATOM 640 C CA . GLY A 1 83 ? -15.815 -0.433 -2.352 1.00 93.12 83 GLY A CA 1
ATOM 641 C C . GLY A 1 83 ? -14.678 -1.301 -2.910 1.00 93.12 83 GLY A C 1
ATOM 642 O O . GLY A 1 83 ? -14.063 -1.011 -3.937 1.00 93.12 83 GLY A O 1
ATOM 643 N N . CYS A 1 84 ? -14.382 -2.404 -2.222 1.00 87.81 84 CYS A N 1
ATOM 644 C CA . CYS A 1 84 ? -13.246 -3.263 -2.561 1.00 87.81 84 CYS A CA 1
ATOM 645 C C . CYS A 1 84 ? -13.226 -3.779 -4.012 1.00 87.81 84 CYS A C 1
ATOM 647 O O . CYS A 1 84 ? -12.180 -3.750 -4.656 1.00 87.81 84 CYS A O 1
ATOM 649 N N . SER A 1 85 ? -14.349 -4.318 -4.512 1.00 89.62 85 SER A N 1
ATOM 650 C CA . SER A 1 85 ? -14.367 -4.978 -5.827 1.00 89.62 85 SER A CA 1
ATOM 651 C C . SER A 1 85 ? -14.028 -3.987 -6.933 1.00 89.62 85 SER A C 1
ATOM 653 O O . SER A 1 85 ? -13.177 -4.269 -7.771 1.00 89.62 85 SER A O 1
ATOM 655 N N . ALA A 1 86 ? -14.632 -2.794 -6.902 1.00 95.06 86 ALA A N 1
ATOM 656 C CA . ALA A 1 86 ? -14.370 -1.772 -7.908 1.00 95.06 86 ALA A CA 1
ATOM 657 C C . ALA A 1 86 ? -12.933 -1.236 -7.816 1.00 95.06 86 ALA A C 1
ATOM 659 O O . ALA A 1 86 ? -12.319 -0.988 -8.853 1.00 95.06 86 ALA A O 1
ATOM 660 N N . ILE A 1 87 ? -12.373 -1.124 -6.602 1.00 95.62 87 ILE A N 1
ATOM 661 C CA . ILE A 1 87 ? -10.955 -0.790 -6.399 1.00 95.62 87 ILE A CA 1
ATOM 662 C C . ILE A 1 87 ? -10.060 -1.839 -7.071 1.00 95.62 87 ILE A C 1
ATOM 664 O O . ILE A 1 87 ? -9.198 -1.483 -7.876 1.00 95.62 87 ILE A O 1
ATOM 668 N N . ASN A 1 88 ? -10.282 -3.126 -6.787 1.00 93.81 88 ASN A N 1
ATOM 669 C CA . ASN A 1 88 ? -9.513 -4.223 -7.376 1.00 93.81 88 ASN A CA 1
ATOM 670 C C . ASN A 1 88 ? -9.634 -4.254 -8.903 1.00 93.81 88 ASN A C 1
ATOM 672 O O . ASN A 1 88 ? -8.627 -4.397 -9.597 1.00 93.81 88 ASN A O 1
ATOM 676 N N . ASP A 1 89 ? -10.843 -4.089 -9.438 1.00 95.12 89 ASP A N 1
ATOM 677 C CA . ASP A 1 89 ? -11.080 -4.099 -10.879 1.00 95.12 89 ASP A CA 1
ATOM 678 C C . ASP A 1 89 ? -10.427 -2.905 -11.575 1.00 95.12 89 ASP A C 1
ATOM 680 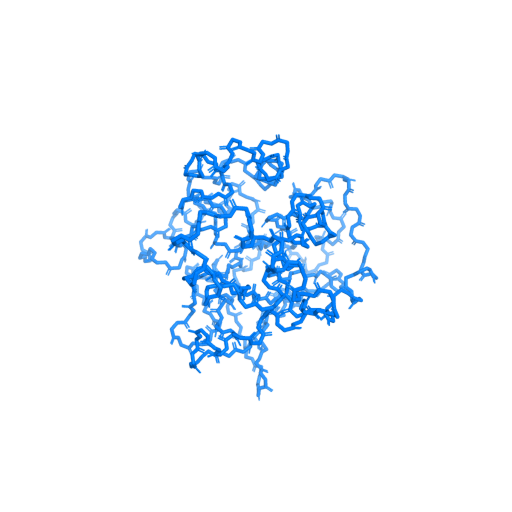O O . ASP A 1 89 ? -9.829 -3.065 -12.641 1.00 95.12 89 ASP A O 1
ATOM 684 N N . GLN A 1 90 ? -10.508 -1.712 -10.983 1.00 96.75 90 GLN A N 1
ATOM 685 C CA . GLN A 1 90 ? -9.881 -0.520 -11.540 1.00 96.75 90 GLN A CA 1
ATOM 686 C C . GLN A 1 90 ? -8.357 -0.623 -11.522 1.00 96.75 90 GLN A C 1
ATOM 688 O O . GLN A 1 90 ? -7.742 -0.454 -12.574 1.00 96.75 90 GLN A O 1
ATOM 693 N N . VAL A 1 91 ? -7.745 -0.963 -10.383 1.00 95.56 91 VAL A N 1
ATOM 694 C CA . VAL A 1 91 ? -6.282 -1.083 -10.314 1.00 95.56 91 VAL A CA 1
ATOM 695 C C . VAL A 1 91 ? -5.781 -2.205 -11.227 1.00 95.56 91 VAL A C 1
ATOM 697 O O . VAL A 1 91 ? -4.779 -2.031 -11.919 1.00 95.56 91 VAL A O 1
ATOM 700 N N . ARG A 1 92 ? -6.502 -3.331 -11.324 1.00 94.31 92 ARG A N 1
ATOM 701 C CA . ARG A 1 92 ? -6.157 -4.399 -12.272 1.00 94.31 92 ARG A CA 1
ATOM 702 C C . ARG A 1 92 ? -6.154 -3.892 -13.711 1.00 94.31 92 ARG A C 1
ATOM 704 O O . ARG A 1 92 ? -5.190 -4.164 -14.424 1.00 94.31 92 ARG A O 1
ATOM 711 N N . ARG A 1 93 ? -7.185 -3.159 -14.152 1.00 95.94 93 ARG A N 1
ATOM 712 C CA . ARG A 1 93 ? -7.222 -2.567 -15.506 1.00 95.94 93 ARG A CA 1
ATOM 713 C C . ARG A 1 93 ? -6.061 -1.599 -15.729 1.00 95.94 93 ARG A C 1
ATOM 715 O O . ARG A 1 93 ? -5.355 -1.729 -16.725 1.00 95.94 93 ARG A O 1
ATOM 722 N N . GLU A 1 94 ? -5.816 -0.708 -14.772 1.00 95.38 94 GLU A N 1
ATOM 723 C CA . GLU A 1 94 ? -4.745 0.298 -14.815 1.00 95.38 94 GLU A CA 1
ATOM 724 C C . GLU A 1 94 ? -3.338 -0.304 -14.880 1.00 95.38 94 GLU A C 1
ATOM 726 O O . GLU A 1 94 ? -2.446 0.278 -15.496 1.00 95.38 94 GLU A O 1
ATOM 731 N N . LEU A 1 95 ? -3.132 -1.481 -14.289 1.00 93.06 95 LEU A N 1
ATOM 732 C CA . LEU A 1 95 ? -1.856 -2.194 -14.333 1.00 93.06 95 LEU A CA 1
ATOM 733 C C . LEU A 1 95 ? -1.749 -3.194 -15.493 1.00 93.06 95 LEU A C 1
ATOM 735 O O . LEU A 1 95 ? -0.663 -3.734 -15.710 1.00 93.06 95 LEU A O 1
ATOM 739 N N . THR A 1 96 ? -2.835 -3.442 -16.234 1.00 93.00 96 THR A N 1
ATOM 740 C CA . THR A 1 96 ? -2.885 -4.378 -17.370 1.00 93.00 96 THR A CA 1
ATOM 741 C C . THR A 1 96 ? -3.234 -3.658 -18.671 1.00 93.00 96 THR A C 1
ATOM 743 O O . THR A 1 96 ? -2.332 -3.178 -19.355 1.00 93.00 96 THR A O 1
ATOM 746 N N . SER A 1 97 ? -4.518 -3.578 -19.019 1.00 94.12 97 SER A N 1
ATOM 747 C CA . SER A 1 97 ? -5.009 -3.020 -20.281 1.00 94.12 97 SER A CA 1
ATOM 748 C C . SER A 1 97 ? -4.649 -1.546 -20.472 1.00 94.12 97 SER A C 1
ATOM 750 O O . SER A 1 97 ? -4.355 -1.145 -21.593 1.00 94.12 97 SER A O 1
ATOM 752 N N . ASP A 1 98 ? -4.597 -0.771 -19.387 1.00 95.50 98 ASP A N 1
ATOM 753 C CA . ASP A 1 98 ? -4.337 0.673 -19.426 1.00 95.50 98 ASP A CA 1
ATOM 754 C C . ASP A 1 98 ? -2.908 1.027 -18.964 1.00 95.50 98 ASP A C 1
ATOM 756 O O . ASP A 1 98 ? -2.622 2.185 -18.660 1.00 95.50 98 ASP A O 1
ATOM 760 N N . LEU A 1 99 ? -1.987 0.053 -18.914 1.00 91.62 99 LEU A N 1
ATOM 761 C CA . LEU A 1 99 ? -0.643 0.239 -18.346 1.00 91.62 99 LEU A CA 1
ATOM 762 C C . LEU A 1 99 ? 0.126 1.410 -18.976 1.00 91.62 99 LEU A C 1
ATOM 764 O O . LEU A 1 99 ? 0.802 2.156 -18.267 1.00 91.62 99 LEU A O 1
ATOM 768 N N . ASP A 1 100 ? 0.025 1.589 -20.292 1.00 94.06 100 ASP A N 1
ATOM 769 C CA . ASP A 1 100 ? 0.722 2.675 -20.987 1.00 94.06 100 ASP A CA 1
ATOM 770 C C . ASP A 1 100 ? 0.139 4.046 -20.601 1.00 94.06 100 ASP A C 1
ATOM 772 O O . ASP A 1 100 ? 0.891 4.980 -20.328 1.00 94.06 100 ASP A O 1
ATOM 776 N N . LYS A 1 101 ? -1.187 4.147 -20.433 1.00 95.06 101 LYS A N 1
ATOM 777 C CA . LYS A 1 101 ? -1.851 5.354 -19.916 1.00 95.06 101 LYS A CA 1
ATOM 778 C C . LYS A 1 101 ? -1.423 5.650 -18.478 1.00 95.06 101 LYS A C 1
ATOM 780 O O . LYS A 1 101 ? -1.104 6.795 -18.160 1.00 95.06 101 LYS A O 1
ATOM 785 N N . THR A 1 102 ? -1.369 4.625 -17.629 1.00 93.94 102 THR A N 1
ATOM 786 C CA . THR A 1 102 ? -0.883 4.737 -16.246 1.00 93.94 102 THR A CA 1
ATOM 787 C C . THR A 1 102 ? 0.559 5.235 -16.203 1.00 93.94 102 THR A C 1
ATOM 789 O O . THR A 1 102 ? 0.888 6.087 -15.387 1.00 93.94 102 THR A O 1
ATOM 792 N N . ARG A 1 103 ? 1.428 4.766 -17.105 1.00 91.12 103 ARG A N 1
ATOM 793 C CA . ARG A 1 103 ? 2.819 5.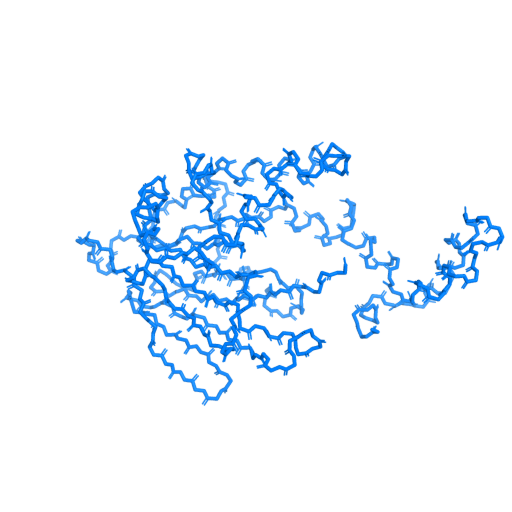234 -17.196 1.00 91.12 103 ARG A CA 1
ATOM 794 C C . ARG A 1 103 ? 2.931 6.691 -17.634 1.00 91.12 103 ARG A C 1
ATOM 796 O O . ARG A 1 103 ? 3.777 7.407 -17.111 1.00 91.12 103 ARG A O 1
ATOM 803 N N . THR A 1 104 ? 2.093 7.132 -18.570 1.00 96.69 104 THR A N 1
ATOM 804 C CA . THR A 1 104 ? 2.092 8.524 -19.044 1.00 96.69 104 THR A CA 1
ATOM 805 C C . THR A 1 104 ? 1.519 9.494 -18.009 1.00 96.69 104 THR A C 1
ATOM 807 O O . THR A 1 104 ? 1.983 10.627 -17.920 1.00 96.69 104 THR A O 1
ATOM 810 N N . ALA A 1 105 ? 0.531 9.071 -17.215 1.00 95.31 105 ALA A N 1
ATOM 811 C CA . ALA A 1 105 ? -0.133 9.917 -16.224 1.00 95.31 105 ALA A CA 1
ATOM 812 C C . ALA A 1 105 ? -0.381 9.168 -14.895 1.00 95.31 105 ALA A C 1
ATOM 814 O O . ALA A 1 105 ? -1.534 8.926 -14.529 1.00 95.31 105 ALA A O 1
ATOM 815 N N . PRO A 1 106 ? 0.674 8.820 -14.132 1.00 90.75 106 PRO A N 1
ATOM 816 C CA . PRO A 1 106 ? 0.547 7.964 -12.948 1.00 90.75 106 PRO A CA 1
ATOM 817 C C . PRO A 1 106 ? -0.347 8.573 -11.865 1.00 90.75 106 PRO A C 1
ATOM 819 O O . PRO A 1 106 ? -1.158 7.876 -11.265 1.00 90.75 106 PRO A O 1
ATOM 822 N N . LEU A 1 107 ? -0.290 9.891 -11.667 1.00 95.06 107 LEU A N 1
ATOM 823 C CA . LEU A 1 107 ? -1.114 10.572 -10.662 1.00 95.06 107 LEU A CA 1
ATOM 824 C C . LEU A 1 107 ? -2.607 10.655 -11.031 1.00 95.06 107 LEU A C 1
ATOM 826 O O . LEU A 1 107 ? -3.417 11.031 -10.187 1.00 95.06 107 LEU A O 1
ATOM 830 N N . ALA A 1 108 ? -2.989 10.289 -12.258 1.00 95.38 108 ALA A N 1
ATOM 831 C CA . ALA A 1 108 ? -4.389 10.146 -12.657 1.00 95.38 108 ALA A CA 1
ATOM 832 C C . ALA A 1 108 ? -4.936 8.723 -12.421 1.00 95.38 108 ALA A C 1
ATOM 834 O O . ALA A 1 108 ? -6.148 8.519 -12.472 1.00 95.38 108 ALA A O 1
ATOM 835 N N . SER A 1 109 ? -4.060 7.745 -12.175 1.00 96.56 109 SER A N 1
ATOM 836 C CA . SER A 1 109 ? -4.402 6.337 -11.955 1.00 96.56 109 SER A CA 1
ATOM 837 C C . SER A 1 109 ? -4.617 6.060 -10.471 1.00 96.56 109 SER A C 1
ATOM 839 O O . SER A 1 109 ? -3.839 6.502 -9.625 1.00 96.56 109 SER A O 1
ATOM 841 N N . LEU A 1 110 ? -5.639 5.272 -10.138 1.00 96.94 110 LEU A N 1
ATOM 842 C CA . LEU A 1 110 ? -5.860 4.781 -8.779 1.00 96.94 110 LEU A CA 1
ATOM 843 C C . LEU A 1 110 ? -4.671 3.948 -8.259 1.00 96.94 110 LEU A C 1
ATOM 845 O O . LEU A 1 110 ? -4.377 3.985 -7.067 1.00 96.94 110 LEU A O 1
ATOM 849 N N . ALA A 1 111 ? -3.956 3.243 -9.138 1.00 94.56 111 ALA A N 1
ATOM 850 C CA . ALA A 1 111 ? -2.775 2.450 -8.804 1.00 94.56 111 ALA A CA 1
ATOM 851 C C . ALA A 1 111 ? -1.572 3.284 -8.316 1.00 94.56 111 ALA A C 1
ATOM 853 O O . ALA A 1 111 ? -0.730 2.760 -7.585 1.00 94.56 111 ALA A O 1
ATOM 854 N N . ALA A 1 112 ? -1.463 4.556 -8.718 1.00 93.31 112 ALA A N 1
ATOM 855 C CA . ALA A 1 112 ? -0.250 5.354 -8.500 1.00 93.31 112 ALA A CA 1
ATOM 856 C C . ALA A 1 112 ? -0.474 6.748 -7.888 1.00 93.31 112 ALA A C 1
ATOM 858 O O . ALA A 1 112 ? 0.486 7.375 -7.440 1.00 93.31 112 ALA A O 1
ATOM 859 N N . ARG A 1 113 ? -1.713 7.246 -7.825 1.00 95.62 113 ARG A N 1
ATOM 860 C CA . ARG A 1 113 ? -2.020 8.524 -7.171 1.00 95.62 113 ARG A CA 1
ATOM 861 C C . ARG A 1 113 ? -1.867 8.449 -5.648 1.00 95.62 113 ARG A C 1
ATOM 863 O O . ARG A 1 113 ? -2.100 7.409 -5.035 1.00 95.62 113 ARG A O 1
ATOM 870 N N . VAL A 1 114 ? -1.536 9.586 -5.036 1.00 95.38 114 VAL A N 1
ATOM 871 C CA . VAL A 1 114 ? -1.156 9.703 -3.612 1.00 95.38 114 VAL A CA 1
ATOM 872 C C . VAL A 1 114 ? -2.252 9.315 -2.615 1.00 95.38 114 VAL A C 1
ATOM 874 O O . VAL A 1 114 ? -1.951 8.898 -1.502 1.00 95.38 114 VAL A O 1
ATOM 877 N N . ASP A 1 115 ? -3.520 9.433 -2.995 1.00 96.94 115 ASP A N 1
ATOM 878 C CA . ASP A 1 115 ? -4.685 9.043 -2.193 1.00 96.94 115 ASP A CA 1
ATOM 879 C C . ASP A 1 115 ? -5.306 7.711 -2.660 1.00 96.94 115 ASP A C 1
ATOM 881 O O . ASP A 1 115 ? -6.418 7.367 -2.251 1.00 96.94 115 ASP A O 1
ATOM 885 N N . GLY A 1 116 ? -4.596 6.971 -3.520 1.00 96.94 116 GLY A N 1
ATOM 886 C CA . GLY A 1 116 ? -4.942 5.624 -3.965 1.00 96.94 116 GLY A CA 1
ATOM 887 C C . GLY A 1 116 ? -4.545 4.534 -2.956 1.00 96.94 116 GLY A C 1
ATOM 888 O O . GLY A 1 116 ? -3.716 4.768 -2.072 1.00 96.94 116 GLY A O 1
ATOM 889 N N . PRO A 1 117 ? -5.094 3.311 -3.090 1.00 96.25 117 PRO A N 1
ATOM 890 C CA . PRO A 1 117 ? -4.961 2.231 -2.109 1.00 96.25 117 PRO A CA 1
ATOM 891 C C . PRO A 1 117 ? -3.521 1.777 -1.844 1.00 96.25 117 PRO A C 1
ATOM 893 O O . PRO A 1 117 ? -3.220 1.274 -0.763 1.00 96.25 117 PRO A O 1
ATOM 896 N N . LEU A 1 118 ? -2.623 1.949 -2.816 1.00 95.44 118 LEU A N 1
ATOM 897 C CA . LEU A 1 118 ? -1.214 1.564 -2.701 1.00 95.44 118 LEU A CA 1
ATOM 898 C C . LEU A 1 118 ? -0.330 2.659 -2.076 1.00 95.44 118 LEU A C 1
ATOM 900 O O . LEU A 1 118 ? 0.808 2.371 -1.729 1.00 95.44 118 LEU A O 1
ATOM 904 N N . TRP A 1 119 ? -0.834 3.885 -1.904 1.00 95.12 119 TRP A N 1
ATOM 905 C CA . TRP A 1 119 ? -0.008 5.045 -1.527 1.00 95.12 119 TRP A CA 1
ATOM 906 C C . TRP A 1 119 ? -0.562 5.873 -0.372 1.00 95.12 119 TRP A C 1
ATOM 908 O O . TRP A 1 119 ? 0.192 6.596 0.276 1.00 95.12 119 TRP A O 1
ATOM 918 N N . TYR A 1 120 ? -1.864 5.790 -0.099 1.00 98.00 120 TYR A N 1
ATOM 919 C CA . TYR A 1 120 ? -2.495 6.657 0.885 1.00 98.00 120 TYR A CA 1
ATOM 920 C C . TYR A 1 120 ? -1.938 6.434 2.293 1.00 98.00 120 TYR A C 1
ATOM 922 O O . TYR A 1 120 ? -2.002 5.334 2.831 1.00 98.00 120 TYR A O 1
ATOM 930 N N . ARG A 1 121 ? -1.427 7.505 2.911 1.00 97.94 121 ARG A N 1
ATOM 931 C CA . ARG A 1 121 ? -0.802 7.477 4.247 1.00 97.94 121 ARG A CA 1
ATOM 932 C C . ARG A 1 121 ? -1.683 8.037 5.361 1.00 97.94 121 ARG A C 1
ATOM 934 O O . ARG A 1 121 ? -1.303 7.959 6.528 1.00 97.94 121 ARG A O 1
ATOM 941 N N . GLY A 1 122 ? -2.848 8.600 5.030 1.00 97.94 122 GLY A N 1
ATOM 942 C CA . GLY A 1 122 ? -3.659 9.349 5.995 1.00 97.94 122 GLY A CA 1
ATOM 943 C C . GLY A 1 122 ? -4.125 8.510 7.187 1.00 97.94 122 GLY A C 1
ATOM 944 O O . GLY A 1 122 ? -4.100 8.991 8.313 1.00 97.94 122 GLY A O 1
ATOM 945 N N . LEU A 1 123 ? -4.400 7.215 6.999 1.00 97.62 123 LEU A N 1
ATOM 946 C CA . LEU A 1 123 ? -4.747 6.314 8.111 1.00 97.62 123 LEU A CA 1
ATOM 947 C C . LEU A 1 123 ? -3.614 6.137 9.145 1.00 97.62 123 LEU A C 1
ATOM 949 O O . LEU A 1 123 ? -3.874 5.755 10.286 1.00 97.62 123 LEU A O 1
ATOM 953 N N . THR A 1 124 ? -2.369 6.445 8.771 1.00 96.06 124 THR A N 1
ATOM 954 C CA . THR A 1 124 ? -1.217 6.481 9.682 1.00 96.06 124 THR A CA 1
ATOM 955 C C . THR A 1 124 ? -0.891 7.892 10.167 1.00 96.06 124 THR A C 1
ATOM 957 O O . THR A 1 124 ? -0.372 8.021 11.273 1.00 96.06 124 THR A O 1
ATOM 960 N N . GLN A 1 125 ? -1.183 8.939 9.391 1.00 96.62 125 GLN A N 1
ATOM 961 C CA . GLN A 1 125 ? -0.661 10.297 9.615 1.00 96.62 125 GLN A CA 1
ATOM 962 C C . GLN A 1 125 ? -1.686 11.312 10.135 1.00 96.62 125 GLN A C 1
ATOM 964 O O . GLN A 1 125 ? -1.298 12.231 10.850 1.00 96.62 125 GLN A O 1
ATOM 969 N N . GLU A 1 126 ? -2.970 11.157 9.812 1.00 98.00 126 GLU A N 1
ATOM 970 C CA . GLU A 1 126 ? -4.018 12.090 10.245 1.00 98.00 126 GLU A CA 1
ATOM 971 C C . GLU A 1 126 ? -4.141 12.110 11.777 1.00 98.00 126 GLU A C 1
ATOM 973 O O . GLU A 1 126 ? -3.859 11.091 12.414 1.00 98.00 126 GLU A O 1
ATOM 978 N N . PRO A 1 127 ? -4.554 13.223 12.407 1.00 98.00 127 PRO A N 1
ATOM 979 C CA . PRO A 1 127 ? -4.754 13.290 13.853 1.00 98.00 127 PRO A CA 1
ATOM 980 C C . PRO A 1 127 ? -5.974 12.470 14.300 1.00 98.00 127 PRO A C 1
ATOM 982 O O . PRO A 1 127 ? -6.818 12.082 13.496 1.00 98.00 127 PRO A O 1
ATOM 985 N N . ASP A 1 128 ? -6.119 12.243 15.607 1.00 96.50 128 ASP A N 1
ATOM 986 C CA . ASP A 1 128 ? -7.219 11.428 16.153 1.00 96.50 128 ASP A CA 1
ATOM 987 C C . ASP A 1 128 ? -8.615 12.021 15.890 1.00 96.50 128 ASP A C 1
ATOM 989 O O . ASP A 1 128 ? -9.599 11.285 15.820 1.00 96.50 128 ASP A O 1
ATOM 993 N N . ALA A 1 129 ? -8.698 13.330 15.621 1.00 97.88 129 ALA A N 1
ATOM 994 C CA . ALA A 1 129 ? -9.914 13.996 15.148 1.00 97.88 129 ALA A CA 1
ATOM 995 C C . ALA A 1 129 ? -10.456 13.420 13.820 1.00 97.88 129 ALA A C 1
ATOM 997 O O . ALA A 1 129 ? -11.608 13.669 13.478 1.00 97.88 129 ALA A O 1
ATOM 998 N N . PHE A 1 130 ? -9.656 12.629 13.095 1.00 98.25 130 PHE A N 1
ATOM 999 C CA . PHE A 1 130 ? -10.042 11.920 11.874 1.00 98.25 130 PHE A CA 1
ATOM 1000 C C . PHE A 1 130 ? -10.837 10.620 12.132 1.00 98.25 130 PHE A C 1
ATOM 1002 O O . PHE A 1 130 ? -11.250 9.932 11.197 1.00 98.25 130 PHE A O 1
ATOM 1009 N N . ALA A 1 131 ? -11.076 10.248 13.397 1.00 98.19 131 ALA A N 1
ATOM 1010 C CA . ALA A 1 131 ? -11.836 9.047 13.759 1.00 98.19 131 ALA A CA 1
ATOM 1011 C C . ALA A 1 131 ? -13.229 8.926 13.088 1.00 98.19 131 ALA A C 1
ATOM 1013 O O . ALA A 1 131 ? -13.593 7.808 12.693 1.00 98.19 131 ALA A O 1
ATOM 1014 N N . PRO A 1 132 ? -14.016 10.009 12.899 1.00 98.38 132 PRO A N 1
ATOM 1015 C CA . PRO A 1 132 ? -15.284 9.934 12.171 1.00 98.38 132 PRO A CA 1
ATOM 1016 C C . PRO A 1 132 ? -15.106 9.508 10.708 1.00 98.38 132 PRO A C 1
ATOM 1018 O O . PRO A 1 132 ? -15.860 8.672 10.216 1.00 98.38 132 PRO A O 1
ATOM 1021 N N . GLN A 1 133 ? -14.072 10.010 10.027 1.00 98.50 133 GLN A N 1
ATOM 1022 C CA . GLN A 1 133 ? -13.749 9.647 8.648 1.00 98.50 133 GLN A CA 1
ATOM 1023 C C . GLN A 1 133 ? -13.322 8.180 8.553 1.00 98.50 133 GLN A C 1
ATOM 1025 O O . GLN A 1 133 ? -13.735 7.488 7.629 1.00 98.50 133 GLN A O 1
ATOM 1030 N N . VAL A 1 134 ? -12.562 7.667 9.528 1.00 98.56 134 VAL A N 1
ATOM 1031 C CA . VAL A 1 134 ? -12.230 6.230 9.604 1.00 98.56 134 VAL A CA 1
ATOM 1032 C C . VAL A 1 134 ? -13.492 5.379 9.747 1.00 98.56 134 VAL A C 1
ATOM 1034 O O . VAL A 1 134 ? -13.622 4.353 9.082 1.00 98.56 134 VAL A O 1
ATOM 1037 N N . THR A 1 135 ? -14.438 5.814 10.581 1.00 98.06 135 THR A N 1
ATOM 1038 C CA . THR A 1 135 ? -15.722 5.121 10.771 1.00 98.06 135 THR A CA 1
ATOM 1039 C C . THR A 1 135 ? -16.534 5.088 9.474 1.00 98.06 135 THR A C 1
ATOM 1041 O O . THR A 1 135 ? -17.052 4.040 9.095 1.00 98.06 135 THR A O 1
ATOM 1044 N N . ASP A 1 136 ? -16.591 6.208 8.755 1.00 98.12 136 ASP A N 1
ATOM 1045 C CA . ASP A 1 136 ? -17.267 6.317 7.460 1.00 98.12 136 ASP A CA 1
ATOM 1046 C C . ASP A 1 136 ? -16.594 5.463 6.365 1.00 98.12 136 ASP A C 1
ATOM 1048 O O . ASP A 1 136 ? -17.276 4.743 5.633 1.00 98.12 136 ASP A O 1
ATOM 1052 N N . ILE A 1 137 ? -15.256 5.453 6.299 1.00 98.25 137 ILE A N 1
ATOM 1053 C CA . ILE A 1 137 ? -14.493 4.573 5.397 1.00 98.25 137 ILE A CA 1
ATOM 1054 C C . ILE A 1 137 ? -14.843 3.104 5.662 1.00 98.25 137 ILE A C 1
ATOM 1056 O O . ILE A 1 137 ? -15.179 2.368 4.736 1.00 98.25 137 ILE A O 1
ATOM 1060 N N . LEU A 1 138 ? -14.785 2.672 6.922 1.00 96.75 138 LEU A N 1
ATOM 1061 C CA . LEU A 1 138 ? -15.063 1.290 7.310 1.00 96.75 138 LEU A CA 1
ATOM 1062 C C . LEU A 1 138 ? -16.518 0.888 7.043 1.00 96.75 138 LEU A C 1
ATOM 1064 O O . LEU A 1 138 ? -16.759 -0.216 6.554 1.00 96.75 138 LEU A O 1
ATOM 1068 N N . SER A 1 139 ? -17.467 1.800 7.266 1.00 95.50 139 SER A N 1
ATOM 1069 C CA . SER A 1 139 ? -18.879 1.612 6.921 1.00 95.50 139 SER A CA 1
ATOM 1070 C C . SER A 1 139 ? -19.069 1.356 5.421 1.00 95.50 139 SER A C 1
ATOM 1072 O O . SER A 1 139 ? -19.669 0.353 5.035 1.00 95.50 139 SER A O 1
ATOM 1074 N N . LYS A 1 140 ? -18.459 2.182 4.557 1.00 94.88 140 LYS A N 1
ATOM 1075 C CA . LYS A 1 140 ? -18.508 2.019 3.088 1.00 94.88 140 LYS A CA 1
ATOM 1076 C C . LYS A 1 140 ? -17.889 0.709 2.601 1.00 94.88 140 LYS A C 1
ATOM 1078 O O . LYS A 1 140 ? -18.316 0.160 1.590 1.00 94.88 140 LYS A O 1
ATOM 1083 N N . LEU A 1 141 ? -16.895 0.194 3.321 1.00 92.81 141 LEU A N 1
ATOM 1084 C CA . LEU A 1 141 ? -16.258 -1.092 3.024 1.00 92.81 141 LEU A CA 1
ATOM 1085 C C . LEU A 1 141 ? -17.005 -2.291 3.640 1.00 92.81 141 LEU A C 1
ATOM 1087 O O . LEU A 1 141 ? -16.678 -3.445 3.333 1.00 92.81 141 LEU A O 1
ATOM 1091 N N . GLY A 1 142 ? -17.988 -2.046 4.514 1.00 91.94 142 GLY A N 1
ATOM 1092 C CA . GLY A 1 142 ? -18.627 -3.073 5.336 1.00 91.94 142 GLY A CA 1
ATOM 1093 C C . GLY A 1 142 ? -17.591 -3.845 6.153 1.00 91.94 142 GLY A C 1
ATOM 1094 O O . GLY A 1 142 ? -17.523 -5.074 6.059 1.00 91.94 142 GLY A O 1
ATOM 1095 N N . ALA A 1 143 ? -16.706 -3.120 6.836 1.00 92.50 143 ALA A N 1
ATOM 1096 C CA . ALA A 1 143 ? -15.571 -3.653 7.577 1.00 92.50 143 ALA A CA 1
ATOM 1097 C C . ALA A 1 143 ? -15.554 -3.103 9.011 1.00 92.50 143 ALA A C 1
ATOM 1099 O O . ALA A 1 143 ? -15.996 -1.989 9.264 1.00 92.50 143 ALA A O 1
ATOM 1100 N N . ARG A 1 144 ? -15.015 -3.874 9.958 1.00 94.00 144 ARG A N 1
ATOM 1101 C CA . ARG A 1 144 ? -14.810 -3.455 11.356 1.00 94.00 144 ARG A CA 1
ATOM 1102 C C . ARG A 1 144 ? -13.429 -2.854 11.602 1.00 94.00 144 ARG A C 1
ATOM 1104 O O . ARG A 1 144 ? -13.262 -2.065 12.526 1.00 94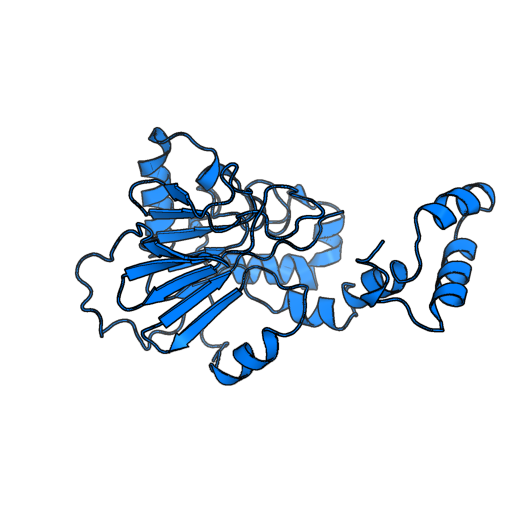.00 144 ARG A O 1
ATOM 1111 N N . ALA A 1 145 ? -12.442 -3.246 10.800 1.00 96.12 145 ALA A N 1
ATOM 1112 C CA . ALA A 1 145 ? -11.072 -2.768 10.910 1.00 96.12 145 ALA A CA 1
ATOM 1113 C C . ALA A 1 145 ? -10.344 -2.842 9.563 1.00 96.12 145 ALA A C 1
ATOM 1115 O O . ALA A 1 145 ? -10.771 -3.543 8.641 1.00 96.12 145 ALA A O 1
ATOM 1116 N N . ILE A 1 146 ? -9.222 -2.134 9.472 1.00 96.69 146 ILE A N 1
ATOM 1117 C CA . ILE A 1 146 ? -8.325 -2.140 8.319 1.00 96.69 146 ILE A CA 1
ATOM 1118 C C . ILE A 1 146 ? -6.871 -2.317 8.766 1.00 96.69 146 ILE A C 1
ATOM 1120 O O . ILE A 1 146 ? -6.406 -1.665 9.701 1.00 96.69 146 ILE A O 1
ATOM 1124 N N . VAL A 1 147 ? -6.156 -3.218 8.099 1.00 97.12 147 VAL A N 1
ATOM 1125 C CA . VAL A 1 147 ? -4.731 -3.490 8.299 1.00 97.12 147 VAL A CA 1
ATOM 1126 C C . VAL A 1 147 ? -3.965 -2.891 7.126 1.00 97.12 147 VAL A C 1
ATOM 1128 O O . VAL A 1 147 ? -4.261 -3.194 5.968 1.00 97.12 147 VAL A O 1
ATOM 1131 N N . ILE A 1 148 ? -2.991 -2.040 7.440 1.00 96.75 148 ILE A N 1
ATOM 1132 C CA . ILE A 1 148 ? -2.216 -1.265 6.469 1.00 96.75 148 ILE A CA 1
ATOM 1133 C C . ILE A 1 148 ? -0.713 -1.446 6.664 1.00 96.75 148 ILE A C 1
ATOM 1135 O O . ILE A 1 148 ? -0.243 -1.723 7.770 1.00 96.75 148 ILE A O 1
ATOM 1139 N N . GLY A 1 149 ? 0.044 -1.253 5.588 1.00 93.12 149 GLY A N 1
ATOM 1140 C CA . GLY A 1 149 ? 1.499 -1.148 5.599 1.00 93.12 149 GLY A CA 1
ATOM 1141 C C . GLY A 1 149 ? 1.965 0.225 5.117 1.00 93.12 149 GLY A C 1
ATOM 1142 O O . GLY A 1 149 ? 1.395 1.240 5.518 1.00 93.12 149 GLY A O 1
ATOM 1143 N N . HIS A 1 150 ? 2.985 0.239 4.247 1.00 93.00 150 HIS A N 1
ATOM 1144 C CA . HIS A 1 150 ? 3.497 1.375 3.456 1.00 93.00 150 HIS A CA 1
ATOM 1145 C C . HIS A 1 150 ? 4.125 2.540 4.240 1.00 93.00 150 HIS A C 1
ATOM 1147 O O . HIS A 1 150 ? 5.101 3.156 3.802 1.00 93.00 150 HIS A O 1
ATOM 1153 N N . THR A 1 151 ? 3.548 2.902 5.382 1.00 93.50 151 THR A N 1
ATOM 1154 C CA . THR A 1 151 ? 4.067 3.915 6.294 1.00 93.50 151 THR A CA 1
ATOM 1155 C C . THR A 1 151 ? 4.705 3.206 7.471 1.00 93.50 151 THR A C 1
ATOM 1157 O O . THR A 1 151 ? 4.016 2.759 8.385 1.00 93.50 151 THR A O 1
ATOM 1160 N N . VAL A 1 152 ? 6.031 3.093 7.401 1.00 92.19 152 VAL A N 1
ATOM 1161 C CA . VAL A 1 152 ? 6.855 2.383 8.377 1.00 92.19 152 VAL A CA 1
ATOM 1162 C C . VAL A 1 152 ? 6.656 2.969 9.775 1.00 92.19 152 VAL A C 1
ATOM 1164 O O . VAL A 1 152 ? 6.830 4.168 9.999 1.00 92.19 152 VAL A O 1
ATOM 1167 N N . SER A 1 153 ? 6.341 2.099 10.730 1.00 89.81 153 SER A N 1
ATOM 1168 C CA . SER A 1 153 ? 6.261 2.427 12.150 1.00 89.81 153 SER A CA 1
ATOM 1169 C C . SER A 1 153 ? 7.620 2.885 12.680 1.00 89.81 153 SER A C 1
ATOM 1171 O O . SER A 1 153 ? 8.610 2.153 12.618 1.00 89.81 153 SER A O 1
ATOM 1173 N N . THR A 1 154 ? 7.659 4.068 13.292 1.00 88.00 154 THR A N 1
ATOM 1174 C CA . THR A 1 154 ? 8.879 4.647 13.888 1.00 88.00 154 THR A CA 1
ATOM 1175 C C . THR A 1 154 ? 9.381 3.871 15.106 1.00 88.00 154 THR A C 1
ATOM 1177 O O . THR A 1 154 ? 10.553 3.953 15.459 1.00 88.00 154 THR A O 1
ATOM 1180 N N . THR A 1 155 ? 8.515 3.077 15.738 1.00 88.69 155 THR A N 1
ATOM 1181 C CA . THR A 1 155 ? 8.863 2.223 16.888 1.00 88.69 155 THR A CA 1
ATOM 1182 C C . THR A 1 155 ? 9.378 0.841 16.462 1.00 88.69 155 THR A C 1
ATOM 1184 O O . THR A 1 155 ? 9.807 0.027 17.291 1.00 88.69 155 THR A O 1
ATOM 1187 N N . GLY A 1 156 ? 9.268 0.528 15.165 1.00 89.44 156 GLY A N 1
ATOM 1188 C CA . GLY A 1 156 ? 9.439 -0.818 14.634 1.00 89.44 156 GLY A CA 1
ATOM 1189 C C . GLY A 1 156 ? 8.421 -1.813 15.200 1.00 89.44 156 GLY A C 1
ATOM 1190 O O . GLY A 1 156 ? 8.683 -3.005 15.185 1.00 89.44 156 GLY A O 1
ATOM 1191 N N . ARG A 1 157 ? 7.298 -1.375 15.772 1.00 92.75 157 ARG A N 1
ATOM 1192 C CA . ARG A 1 157 ? 6.270 -2.257 16.352 1.00 92.75 157 ARG A CA 1
ATOM 1193 C C . ARG A 1 157 ? 4.945 -2.067 15.628 1.00 92.75 157 ARG A C 1
ATOM 1195 O O . ARG A 1 157 ? 4.675 -0.972 15.131 1.00 92.75 157 ARG A O 1
ATOM 1202 N N . ILE A 1 158 ? 4.143 -3.130 15.586 1.00 95.56 158 ILE A N 1
ATOM 1203 C CA . ILE A 1 158 ? 2.771 -3.080 15.082 1.00 95.56 158 ILE A CA 1
ATOM 1204 C C . ILE A 1 158 ? 2.003 -2.072 15.935 1.00 95.56 158 ILE A C 1
ATOM 1206 O O . ILE A 1 158 ? 1.962 -2.186 17.162 1.00 95.56 158 ILE A O 1
ATOM 1210 N N . GLY A 1 159 ? 1.450 -1.063 15.271 1.00 94.25 159 GLY A N 1
ATOM 1211 C CA . GLY A 1 159 ? 0.702 0.021 15.893 1.00 94.25 159 GLY A CA 1
ATOM 1212 C C . GLY A 1 159 ? -0.797 -0.169 15.720 1.00 94.25 159 GLY A C 1
ATOM 1213 O O . GLY A 1 159 ? -1.249 -0.803 14.768 1.00 94.25 159 GLY A O 1
ATOM 1214 N N . THR A 1 160 ? -1.579 0.421 16.618 1.00 96.38 160 THR A N 1
ATOM 1215 C CA . THR A 1 160 ? -3.039 0.486 16.482 1.00 96.38 160 THR A CA 1
ATOM 1216 C C . THR A 1 160 ? -3.484 1.927 16.640 1.00 96.38 160 THR A C 1
ATOM 1218 O O . THR A 1 160 ? -2.872 2.686 17.392 1.00 96.38 160 THR A O 1
ATOM 1221 N N . ARG A 1 161 ? -4.515 2.321 15.896 1.00 96.81 161 ARG A N 1
ATOM 1222 C CA . ARG A 1 161 ? -5.095 3.664 15.947 1.00 96.81 161 ARG A CA 1
ATOM 1223 C C . ARG A 1 161 ? -6.613 3.596 15.914 1.00 96.81 161 ARG A C 1
ATOM 1225 O O . ARG A 1 161 ? -7.188 2.587 15.497 1.00 96.81 161 ARG A O 1
ATOM 1232 N N . PHE A 1 162 ? -7.240 4.696 16.329 1.00 97.69 162 PHE A N 1
ATOM 1233 C CA . PHE A 1 162 ? -8.688 4.897 16.261 1.00 97.69 162 PHE A CA 1
ATOM 1234 C C . PHE A 1 162 ? -9.464 3.750 16.928 1.00 97.69 162 PHE A C 1
ATOM 1236 O O . PHE A 1 162 ? -10.321 3.139 16.296 1.00 97.69 162 PHE A O 1
ATOM 1243 N N . ASP A 1 163 ? -9.130 3.431 18.180 1.00 95.50 163 ASP A N 1
ATOM 1244 C CA . ASP A 1 163 ? -9.759 2.358 18.971 1.00 95.50 163 ASP A CA 1
ATOM 1245 C C . ASP A 1 163 ? -9.647 0.961 18.329 1.00 95.50 163 ASP A C 1
ATOM 1247 O O . ASP A 1 163 ? -10.573 0.151 18.359 1.00 95.50 163 ASP A O 1
ATOM 1251 N N . GLY A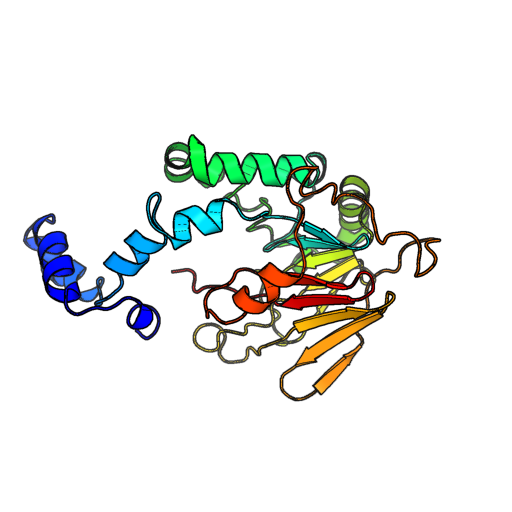 1 164 ? -8.505 0.678 17.692 1.00 96.25 164 GLY A N 1
ATOM 1252 C CA . GLY A 1 164 ? -8.240 -0.607 17.037 1.00 96.25 164 GLY A CA 1
ATOM 1253 C C . GLY A 1 164 ? -8.911 -0.767 15.669 1.00 96.25 164 GLY A C 1
ATOM 1254 O O . GLY A 1 164 ? -8.879 -1.856 15.097 1.00 96.25 164 GLY A O 1
ATOM 1255 N N . ARG A 1 165 ? -9.513 0.294 15.118 1.00 97.50 165 ARG A N 1
ATOM 1256 C CA . ARG A 1 165 ? -10.075 0.291 13.757 1.00 97.50 165 ARG A CA 1
ATOM 1257 C C . ARG A 1 165 ? -8.998 0.291 12.672 1.00 97.50 165 ARG A C 1
ATOM 1259 O O . ARG A 1 165 ? -9.263 -0.175 11.569 1.00 97.50 165 ARG A O 1
ATOM 1266 N N . VAL A 1 166 ? -7.792 0.775 12.973 1.00 98.19 166 VAL A N 1
ATOM 1267 C CA . VAL A 1 166 ? -6.642 0.747 12.056 1.00 98.19 166 VAL A CA 1
ATOM 1268 C C . VAL A 1 166 ? -5.470 0.035 12.722 1.00 98.19 166 VAL A C 1
ATOM 1270 O O . VAL A 1 166 ? -5.072 0.406 13.827 1.00 98.19 166 VAL A O 1
ATOM 1273 N N . VAL A 1 167 ? -4.887 -0.945 12.033 1.00 97.69 167 VAL A N 1
ATOM 1274 C CA . VAL A 1 167 ? -3.666 -1.647 12.452 1.00 97.69 167 VAL A CA 1
ATOM 1275 C C . VAL A 1 167 ? -2.543 -1.349 11.462 1.00 97.69 167 VAL A C 1
ATOM 1277 O O . VAL A 1 167 ? -2.663 -1.637 10.274 1.00 97.69 167 VAL A O 1
ATOM 1280 N N . GLN A 1 168 ? -1.441 -0.792 11.956 1.00 96.31 168 GLN A N 1
ATOM 1281 C CA . GLN A 1 168 ? -0.231 -0.514 11.184 1.00 96.31 168 GLN A CA 1
ATOM 1282 C C . GLN A 1 168 ? 0.738 -1.683 11.321 1.00 96.31 168 GLN A C 1
ATOM 1284 O O . GLN A 1 168 ? 1.312 -1.895 12.389 1.00 96.31 168 GLN A O 1
ATOM 1289 N N . LEU A 1 169 ? 0.913 -2.438 10.243 1.00 95.69 169 LEU A N 1
ATOM 1290 C CA . LEU A 1 169 ? 1.681 -3.679 10.220 1.00 95.69 169 LEU A CA 1
ATOM 1291 C C . LEU A 1 169 ? 3.101 -3.504 9.656 1.00 95.69 169 LEU A C 1
ATOM 1293 O O . LEU A 1 169 ? 3.948 -4.376 9.833 1.00 95.69 169 LEU A O 1
ATOM 1297 N N . ASP A 1 170 ? 3.397 -2.383 8.999 1.00 93.81 170 ASP A N 1
ATOM 1298 C CA . ASP A 1 170 ? 4.739 -2.126 8.478 1.00 93.81 170 ASP A CA 1
ATOM 1299 C C . ASP A 1 170 ? 5.704 -1.702 9.592 1.00 93.81 170 ASP A C 1
ATOM 1301 O O . ASP A 1 170 ? 5.690 -0.572 10.081 1.00 93.81 170 ASP A O 1
ATOM 1305 N N . THR A 1 171 ? 6.561 -2.637 9.993 1.00 93.81 171 THR A N 1
ATOM 1306 C CA . THR A 1 171 ? 7.597 -2.445 11.014 1.00 93.81 171 THR A CA 1
ATOM 1307 C C . THR A 1 171 ? 9.005 -2.334 10.430 1.00 93.81 171 THR A C 1
ATOM 1309 O O . THR A 1 171 ? 9.983 -2.447 11.174 1.00 93.81 171 THR A O 1
ATOM 1312 N N . GLY A 1 172 ? 9.129 -2.132 9.112 1.00 91.06 172 GLY A N 1
ATOM 1313 C CA . GLY A 1 172 ? 10.412 -1.945 8.438 1.00 91.06 172 GLY A CA 1
ATOM 1314 C C . GLY A 1 172 ? 11.264 -3.212 8.385 1.00 91.06 172 GLY A C 1
ATOM 1315 O O . GLY A 1 172 ? 12.423 -3.203 8.783 1.00 91.06 172 GLY A O 1
ATOM 1316 N N . MET A 1 173 ? 10.717 -4.335 7.915 1.00 88.38 173 MET A N 1
ATOM 1317 C CA . MET A 1 173 ? 11.455 -5.609 7.932 1.00 88.38 173 MET A CA 1
ATOM 1318 C C . MET A 1 173 ? 12.761 -5.593 7.116 1.00 88.38 173 MET A C 1
ATOM 1320 O O . MET A 1 173 ? 13.680 -6.363 7.399 1.00 88.38 173 MET A O 1
ATOM 1324 N N . GLN A 1 174 ? 12.856 -4.717 6.112 1.00 84.00 174 GLN A N 1
ATOM 1325 C CA . GLN A 1 174 ? 14.011 -4.618 5.231 1.00 84.00 174 GLN A CA 1
ATOM 1326 C C . GLN A 1 174 ? 15.090 -3.710 5.838 1.00 84.00 174 GLN A C 1
ATOM 1328 O O . GLN A 1 174 ? 15.136 -2.505 5.592 1.00 84.00 174 GLN A O 1
ATOM 1333 N N . ARG A 1 175 ? 16.006 -4.309 6.608 1.00 80.88 175 ARG A N 1
ATOM 1334 C CA . ARG A 1 175 ? 17.063 -3.587 7.345 1.00 80.88 175 ARG A CA 1
ATOM 1335 C C . ARG A 1 175 ? 17.979 -2.711 6.490 1.00 80.88 175 ARG A C 1
ATOM 1337 O O . ARG A 1 175 ? 18.518 -1.737 7.000 1.00 80.88 175 ARG A O 1
ATOM 1344 N N . ALA A 1 176 ? 18.142 -3.033 5.207 1.00 80.31 176 ALA A N 1
ATOM 1345 C CA . ALA A 1 176 ? 18.914 -2.205 4.279 1.00 80.31 176 ALA A CA 1
ATOM 1346 C C . ALA A 1 176 ? 18.306 -0.801 4.082 1.00 80.31 176 ALA A C 1
ATOM 1348 O O . ALA A 1 176 ? 19.040 0.138 3.799 1.00 80.31 176 ALA A O 1
ATOM 1349 N N . TYR A 1 177 ? 16.988 -0.660 4.263 1.00 75.88 177 TYR A N 1
ATOM 1350 C CA . TYR A 1 177 ? 16.251 0.601 4.105 1.00 75.88 177 TYR A CA 1
ATOM 1351 C C . TYR A 1 177 ? 15.798 1.172 5.446 1.00 75.88 177 TYR A C 1
ATOM 1353 O O . TYR A 1 177 ? 15.756 2.386 5.624 1.00 75.88 177 TYR A O 1
ATOM 1361 N N . VAL A 1 178 ? 15.480 0.301 6.406 1.00 85.50 178 VAL A N 1
ATOM 1362 C CA . VAL A 1 178 ? 15.062 0.686 7.755 1.00 85.50 178 VAL A CA 1
ATOM 1363 C C . VAL A 1 178 ? 16.009 0.026 8.758 1.00 85.50 178 VAL A C 1
ATOM 1365 O O . VAL A 1 178 ? 15.703 -1.059 9.255 1.00 85.50 178 VAL A O 1
ATOM 1368 N N . PRO A 1 179 ? 17.162 0.646 9.080 1.00 84.44 179 PRO A N 1
ATOM 1369 C CA . PRO A 1 179 ? 18.194 0.020 9.914 1.00 84.44 179 PRO A CA 1
ATOM 1370 C C . PRO A 1 179 ? 17.679 -0.493 11.265 1.00 84.44 179 PRO A C 1
ATOM 1372 O O . PRO A 1 179 ? 18.076 -1.563 11.719 1.00 84.44 179 PRO A O 1
ATOM 1375 N N . ASN A 1 180 ? 16.737 0.240 11.866 1.00 84.88 180 ASN A N 1
ATOM 1376 C CA . ASN A 1 180 ? 16.132 -0.082 13.163 1.00 84.88 180 ASN A CA 1
ATOM 1377 C C . ASN A 1 180 ? 14.809 -0.859 13.049 1.00 84.88 180 ASN A C 1
ATOM 1379 O O . ASN A 1 180 ? 14.100 -1.041 14.041 1.00 84.88 180 ASN A O 1
ATOM 1383 N N . GLY A 1 181 ? 14.440 -1.273 11.840 1.00 87.12 181 GLY A N 1
ATOM 1384 C CA . GLY A 1 181 ? 13.212 -2.003 11.590 1.00 87.12 181 GLY A CA 1
ATOM 1385 C C . GLY A 1 181 ? 13.328 -3.484 11.951 1.00 87.12 181 GLY A C 1
ATOM 1386 O O . GLY A 1 181 ? 14.412 -4.036 12.182 1.00 87.12 181 GLY A O 1
ATOM 1387 N N . ARG A 1 182 ? 12.178 -4.150 12.043 1.00 89.12 182 ARG A N 1
ATOM 1388 C CA . ARG A 1 182 ? 12.097 -5.570 12.402 1.00 89.12 182 ARG A CA 1
ATOM 1389 C C . ARG A 1 182 ? 11.043 -6.283 11.572 1.00 89.12 182 ARG A C 1
ATOM 1391 O O . ARG A 1 182 ? 10.037 -5.688 11.199 1.00 89.12 182 ARG A O 1
ATOM 1398 N N . ALA A 1 183 ? 11.257 -7.570 11.321 1.00 90.94 183 ALA A N 1
ATOM 1399 C CA . ALA A 1 183 ? 10.209 -8.427 10.787 1.00 90.94 183 ALA A CA 1
ATOM 1400 C C . ALA A 1 183 ? 9.098 -8.597 11.831 1.00 90.94 183 ALA A C 1
ATOM 1402 O O . ALA A 1 183 ? 9.377 -8.798 13.019 1.00 90.94 183 ALA A O 1
ATOM 1403 N N . SER A 1 184 ? 7.851 -8.509 11.381 1.00 92.50 184 SER A N 1
ATOM 1404 C CA . SER A 1 184 ? 6.678 -8.781 12.200 1.00 92.50 184 SER A CA 1
ATOM 1405 C C . SER A 1 184 ? 5.578 -9.439 11.372 1.00 92.50 184 SER A C 1
ATOM 1407 O O . SER A 1 184 ? 5.569 -9.360 10.141 1.00 92.50 184 SER A O 1
ATOM 1409 N N . ALA A 1 185 ? 4.661 -10.105 12.062 1.00 94.38 185 ALA A N 1
ATOM 1410 C CA . ALA A 1 185 ? 3.421 -10.611 11.500 1.00 94.38 185 ALA A CA 1
ATOM 1411 C C . ALA A 1 185 ? 2.265 -10.362 12.476 1.00 94.38 185 ALA A C 1
ATOM 1413 O O . ALA A 1 185 ? 2.467 -10.259 13.684 1.00 94.38 185 ALA A O 1
ATOM 1414 N N . LEU A 1 186 ? 1.049 -10.281 11.952 1.00 93.25 186 LEU A N 1
ATOM 1415 C CA . LEU A 1 186 ? -0.192 -10.173 12.702 1.00 93.25 186 LEU A CA 1
ATOM 1416 C C . LEU A 1 186 ? -0.970 -11.476 12.545 1.00 93.25 186 LEU A C 1
ATOM 1418 O O . LEU A 1 186 ? -1.378 -11.831 11.443 1.00 93.25 186 LEU A O 1
ATOM 1422 N N . GLU A 1 187 ? -1.192 -12.182 13.643 1.00 92.62 187 GLU A N 1
ATOM 1423 C CA . GLU A 1 187 ? -2.100 -13.322 13.692 1.00 92.62 187 GLU A CA 1
ATOM 1424 C C . GLU A 1 187 ? -3.436 -12.876 14.271 1.00 92.62 187 GLU A C 1
ATOM 1426 O O . GLU A 1 187 ? -3.475 -12.268 15.336 1.00 92.62 187 GLU A O 1
ATOM 1431 N N . ILE A 1 188 ? -4.529 -13.201 13.587 1.00 86.56 188 ILE A N 1
ATOM 1432 C CA . ILE A 1 188 ? -5.886 -12.975 14.075 1.00 86.56 188 ILE A CA 1
ATOM 1433 C C . ILE A 1 188 ? -6.570 -14.327 14.188 1.00 86.56 188 ILE A C 1
ATOM 1435 O O . ILE A 1 188 ? -6.715 -15.037 13.189 1.00 86.56 188 ILE A O 1
ATOM 1439 N N . ARG A 1 189 ? -6.976 -14.689 15.405 1.00 83.19 189 ARG A N 1
ATOM 1440 C CA . ARG A 1 189 ? -7.619 -15.966 15.707 1.00 83.19 189 ARG A CA 1
ATOM 1441 C C . ARG A 1 189 ? -8.795 -15.756 16.649 1.00 83.19 189 ARG A C 1
ATOM 1443 O O . ARG A 1 189 ? -8.597 -15.212 17.727 1.00 83.19 189 ARG A O 1
ATOM 1450 N N . ARG A 1 190 ? -9.995 -16.207 16.256 1.00 80.31 190 ARG A N 1
ATOM 1451 C CA . ARG A 1 190 ? -11.235 -16.072 17.061 1.00 80.31 190 ARG A CA 1
ATOM 1452 C C . ARG A 1 190 ? -11.436 -14.644 17.599 1.00 80.31 190 ARG A C 1
ATOM 1454 O O . ARG A 1 190 ? -11.528 -14.409 18.796 1.00 80.31 190 ARG A O 1
ATOM 1461 N N . GLY A 1 191 ? -11.329 -13.663 16.701 1.00 76.81 191 GLY A N 1
ATOM 1462 C CA . GLY A 1 191 ? -11.476 -12.244 17.040 1.00 76.81 191 GLY A CA 1
ATOM 1463 C C . GLY A 1 191 ? -10.300 -11.597 17.789 1.00 76.81 191 GLY A C 1
ATOM 1464 O O . GLY A 1 191 ? -10.259 -10.369 17.862 1.00 76.81 191 GLY A O 1
ATOM 1465 N N . GLU A 1 192 ? -9.328 -12.366 18.285 1.00 86.19 192 GLU A N 1
ATOM 1466 C CA . GLU A 1 192 ? -8.145 -11.855 18.984 1.00 86.19 192 GLU A CA 1
ATOM 1467 C C . GLU A 1 192 ? -6.979 -11.630 18.024 1.00 86.19 192 GLU A C 1
ATOM 1469 O O . GLU A 1 192 ? -6.689 -12.483 17.186 1.00 86.19 192 GLU A O 1
ATOM 1474 N N . ALA A 1 193 ? -6.284 -10.498 18.159 1.00 92.12 193 ALA A N 1
ATOM 1475 C CA . ALA A 1 193 ? -5.111 -10.174 17.358 1.00 92.12 193 ALA A CA 1
ATOM 1476 C C . ALA A 1 193 ? -3.824 -10.253 18.192 1.00 92.12 193 ALA A C 1
ATOM 1478 O O . ALA A 1 193 ? -3.759 -9.764 19.319 1.00 92.12 193 ALA A O 1
ATOM 1479 N N . THR A 1 194 ? -2.787 -10.860 17.621 1.00 95.19 194 THR A N 1
ATOM 1480 C CA . THR A 1 194 ? -1.467 -11.046 18.230 1.00 95.19 194 THR A CA 1
ATOM 1481 C C . THR A 1 194 ? -0.382 -10.625 17.247 1.00 95.19 194 THR A C 1
ATOM 1483 O O . THR A 1 194 ? -0.292 -11.151 16.139 1.00 95.19 194 THR A O 1
ATOM 1486 N N . ALA A 1 195 ? 0.476 -9.701 17.663 1.00 95.38 195 ALA A N 1
ATOM 1487 C CA . ALA A 1 195 ? 1.726 -9.405 16.987 1.00 95.38 195 ALA A CA 1
ATOM 1488 C C . ALA A 1 195 ? 2.721 -10.542 17.236 1.00 95.38 195 ALA A C 1
ATOM 1490 O O . ALA A 1 195 ? 2.924 -10.964 18.374 1.00 95.38 195 ALA A O 1
ATOM 1491 N N . ILE A 1 196 ? 3.370 -11.005 16.176 1.00 95.06 196 ILE A N 1
ATOM 1492 C CA . ILE A 1 196 ? 4.461 -11.973 16.203 1.00 95.06 196 ILE A CA 1
ATOM 1493 C C . ILE A 1 196 ? 5.722 -11.238 15.767 1.00 95.06 196 ILE A C 1
ATOM 1495 O O . ILE A 1 196 ? 5.812 -10.752 14.640 1.00 95.06 196 ILE A O 1
ATOM 1499 N N . TYR A 1 197 ? 6.698 -11.178 16.661 1.00 91.94 197 TYR A N 1
ATOM 1500 C CA . TYR A 1 197 ? 8.058 -10.744 16.372 1.00 91.94 197 TYR A CA 1
ATOM 1501 C C . TYR A 1 197 ? 8.996 -11.949 16.456 1.00 91.94 197 TYR A C 1
ATOM 1503 O O . TYR A 1 197 ? 8.613 -13.014 16.938 1.00 91.94 197 TYR A O 1
ATOM 1511 N N . VAL A 1 198 ? 10.242 -11.776 16.014 1.00 87.56 198 VAL A N 1
ATOM 1512 C CA . VAL A 1 198 ? 11.266 -12.836 16.066 1.00 87.56 198 VAL A CA 1
ATOM 1513 C C . VAL A 1 198 ? 11.482 -13.358 17.493 1.00 87.56 198 VAL A C 1
ATOM 1515 O O . VAL A 1 198 ? 11.755 -14.537 17.682 1.00 87.56 198 VAL A O 1
ATOM 1518 N N . ASP A 1 199 ? 11.349 -12.487 18.492 1.00 91.56 199 ASP A N 1
ATOM 1519 C CA . ASP A 1 199 ? 11.708 -12.754 19.884 1.00 91.56 199 ASP A CA 1
ATOM 1520 C C . ASP A 1 199 ? 10.511 -12.921 20.832 1.00 91.56 199 ASP A C 1
ATOM 1522 O O . ASP A 1 199 ? 10.688 -13.377 21.959 1.00 91.56 199 ASP A O 1
ATOM 1526 N N . ARG A 1 200 ? 9.295 -12.533 20.422 1.00 93.69 200 ARG A N 1
ATOM 1527 C CA . ARG A 1 200 ? 8.126 -12.501 21.315 1.00 93.69 200 ARG A CA 1
ATOM 1528 C C . ARG A 1 200 ? 6.797 -12.412 20.575 1.00 93.69 200 ARG A C 1
ATOM 1530 O O . ARG A 1 200 ? 6.741 -12.111 19.383 1.00 93.69 200 ARG A O 1
ATOM 1537 N N . ARG A 1 201 ? 5.716 -12.614 21.326 1.00 96.62 201 ARG A N 1
ATOM 1538 C CA . ARG A 1 201 ? 4.334 -12.399 20.886 1.00 96.62 201 ARG A CA 1
ATOM 1539 C C . ARG A 1 201 ? 3.640 -11.449 21.845 1.00 96.62 201 ARG A C 1
ATOM 1541 O O . ARG A 1 201 ? 3.889 -11.513 23.045 1.00 96.62 201 ARG A O 1
ATOM 1548 N N . GLU A 1 202 ? 2.788 -10.580 21.326 1.00 95.94 202 GLU A N 1
ATOM 1549 C CA . GLU A 1 202 ? 2.120 -9.551 22.125 1.00 95.94 202 GLU A CA 1
ATOM 1550 C C . GLU A 1 202 ? 0.692 -9.316 21.620 1.00 95.94 202 GLU A C 1
ATOM 1552 O O . GLU A 1 202 ? 0.472 -9.356 20.407 1.00 95.94 202 GLU A O 1
ATOM 1557 N N . PRO A 1 203 ? -0.284 -9.055 22.504 1.00 95.88 203 PRO A N 1
ATOM 1558 C CA . PRO A 1 203 ? -1.643 -8.744 22.080 1.00 95.88 203 PRO A CA 1
ATOM 1559 C C . PRO A 1 203 ? -1.694 -7.419 21.308 1.00 95.88 203 PRO A C 1
ATOM 1561 O O . PRO A 1 203 ? -0.969 -6.470 21.611 1.00 95.88 203 PRO A O 1
ATOM 1564 N N . VAL A 1 204 ? -2.582 -7.353 20.318 1.00 95.44 204 VAL A N 1
ATOM 1565 C CA . VAL A 1 204 ? -2.845 -6.166 19.497 1.00 95.44 204 VAL A CA 1
ATOM 1566 C C . VAL A 1 204 ? -4.322 -5.816 19.619 1.00 95.44 204 VAL A C 1
ATOM 1568 O O . VAL A 1 204 ? -5.190 -6.672 19.455 1.00 95.44 204 VAL A O 1
ATOM 1571 N N . ALA A 1 205 ? -4.623 -4.550 19.899 1.00 94.38 205 ALA A N 1
ATOM 1572 C CA . ALA A 1 205 ? -6.000 -4.077 19.901 1.00 94.38 205 ALA A CA 1
ATOM 1573 C C . ALA A 1 205 ? -6.554 -4.055 18.467 1.00 94.38 205 ALA A C 1
ATOM 1575 O O . ALA A 1 205 ? -5.990 -3.418 17.579 1.00 94.38 205 ALA A O 1
ATOM 1576 N N . ILE A 1 206 ? -7.679 -4.727 18.244 1.00 93.00 206 ILE A N 1
ATOM 1577 C CA . ILE A 1 206 ? -8.425 -4.654 16.989 1.00 93.00 206 ILE A CA 1
ATOM 1578 C C . ILE A 1 206 ? -9.914 -4.519 17.302 1.00 93.00 206 ILE A C 1
ATOM 1580 O O . ILE A 1 206 ? -10.432 -5.200 18.190 1.00 93.00 206 ILE A O 1
ATOM 1584 N N . ALA A 1 207 ? -10.604 -3.629 16.593 1.00 91.44 207 ALA A N 1
ATOM 1585 C CA . ALA A 1 207 ? -12.022 -3.369 16.812 1.00 91.44 207 ALA A CA 1
ATOM 1586 C C . ALA A 1 207 ? -12.840 -4.640 16.547 1.00 91.44 207 ALA A C 1
ATOM 1588 O O . ALA A 1 207 ? -12.764 -5.205 15.456 1.00 91.44 207 ALA A O 1
ATOM 1589 N N . LYS A 1 208 ? -13.603 -5.114 17.538 1.00 83.62 208 LYS A N 1
ATOM 1590 C CA . LYS A 1 208 ? -14.450 -6.315 17.431 1.00 83.62 208 LYS A CA 1
ATOM 1591 C C . LYS A 1 208 ? -15.718 -6.014 16.620 1.00 83.62 208 LYS A C 1
ATOM 1593 O O . LYS A 1 208 ? -16.194 -4.882 16.618 1.00 83.62 208 LYS A O 1
ATOM 1598 N N . GLY A 1 209 ? -16.247 -7.010 15.908 1.00 66.25 209 GLY A N 1
ATOM 1599 C CA . GLY A 1 209 ? -17.524 -6.868 15.201 1.00 66.25 209 GLY A CA 1
ATOM 1600 C C . GLY A 1 209 ? -18.671 -6.752 16.205 1.00 66.25 209 GLY A C 1
ATOM 1601 O O . GLY A 1 209 ? -18.655 -7.430 17.231 1.00 66.25 209 GLY A O 1
ATOM 1602 N N . ALA A 1 210 ? -19.652 -5.888 15.945 1.00 49.56 210 ALA A N 1
ATOM 1603 C CA . ALA A 1 210 ? -20.852 -5.823 16.771 1.00 49.56 210 ALA A CA 1
ATOM 1604 C C . ALA A 1 210 ? -21.732 -7.054 16.485 1.00 49.56 210 ALA A C 1
ATOM 1606 O O . ALA A 1 210 ? -22.205 -7.213 15.365 1.00 49.56 210 ALA A O 1
ATOM 1607 N N . GLY A 1 211 ? -21.946 -7.914 17.487 1.00 43.81 211 GLY A N 1
ATOM 1608 C CA . GLY A 1 211 ? -22.993 -8.946 17.457 1.00 43.81 211 GLY A CA 1
ATOM 1609 C C . GLY A 1 211 ? -22.733 -10.202 16.618 1.00 43.81 211 GLY A C 1
ATOM 1610 O O . GLY A 1 211 ? -23.687 -10.913 16.330 1.00 43.81 211 GLY A O 1
ATOM 1611 N N . VAL A 1 212 ? -21.488 -10.503 16.243 1.00 42.12 212 VAL A N 1
ATOM 1612 C CA . VAL A 1 212 ? -21.162 -11.709 15.461 1.00 42.12 212 VAL A CA 1
ATOM 1613 C C . VAL A 1 212 ? -20.553 -12.749 16.400 1.00 42.12 212 VAL A C 1
ATOM 1615 O O . VAL A 1 212 ? -19.488 -12.517 16.973 1.00 42.12 212 VAL A O 1
ATOM 1618 N N . SER A 1 213 ? -21.269 -13.856 16.611 1.00 38.25 213 SER A N 1
ATOM 1619 C CA . SER A 1 213 ? -20.749 -15.058 17.267 1.00 38.25 213 SER A CA 1
ATOM 1620 C C . SER A 1 213 ? -19.511 -15.542 16.501 1.00 38.25 213 SER A C 1
ATOM 1622 O O . SER A 1 213 ? -19.441 -15.407 15.280 1.00 38.25 213 SER A O 1
ATOM 1624 N N . ASP A 1 214 ? -18.514 -16.095 17.193 1.00 41.22 214 ASP A N 1
ATOM 1625 C CA . ASP A 1 214 ? -17.222 -16.501 16.609 1.00 41.22 214 ASP A CA 1
ATOM 1626 C C . ASP A 1 214 ? -17.316 -17.581 15.492 1.00 41.22 214 ASP A C 1
ATOM 1628 O O . ASP A 1 214 ? -16.284 -18.025 14.985 1.00 41.22 214 ASP A O 1
ATOM 1632 N N . GLU A 1 215 ? -18.523 -18.000 15.088 1.00 40.38 215 GLU A N 1
ATOM 1633 C CA . GLU A 1 215 ? -18.792 -19.133 14.194 1.00 40.38 215 GLU A CA 1
ATOM 1634 C C . GLU A 1 215 ? -19.481 -18.782 12.854 1.00 40.38 215 GLU A C 1
ATOM 1636 O O . GLU A 1 215 ? -19.367 -19.573 11.918 1.00 40.38 215 GLU A O 1
ATOM 1641 N N . GLU A 1 216 ? -20.156 -17.632 12.688 1.00 38.16 216 GLU A N 1
ATOM 1642 C CA . GLU A 1 216 ? -21.091 -17.449 11.549 1.00 38.16 216 GLU A CA 1
ATOM 1643 C C . GLU A 1 216 ? -20.542 -16.782 10.270 1.00 38.16 216 GLU A C 1
ATOM 1645 O O . GLU A 1 216 ? -21.190 -16.864 9.229 1.00 38.16 216 GLU A O 1
ATOM 1650 N N . ASP A 1 217 ? -19.341 -16.196 10.259 1.00 38.72 217 ASP A N 1
ATOM 1651 C CA . ASP A 1 217 ? -18.853 -15.430 9.085 1.00 38.72 217 ASP A CA 1
ATOM 1652 C C . ASP A 1 217 ? -17.952 -16.241 8.121 1.00 38.72 217 ASP A C 1
ATOM 1654 O O . ASP A 1 217 ? -17.248 -15.701 7.267 1.00 38.72 217 ASP A O 1
ATOM 1658 N N . LEU A 1 218 ? -17.941 -17.570 8.259 1.00 44.81 218 LEU A N 1
ATOM 1659 C CA . LEU A 1 218 ? -16.840 -18.414 7.780 1.00 44.81 218 LEU A CA 1
ATOM 1660 C C . LEU A 1 218 ? -16.967 -18.945 6.340 1.00 44.81 218 LEU A C 1
ATOM 1662 O O . LEU A 1 218 ? -16.051 -19.617 5.864 1.00 44.81 218 LEU A O 1
ATOM 1666 N N . VAL A 1 219 ? -18.060 -18.655 5.620 1.00 36.72 219 VAL A N 1
ATOM 1667 C CA . VAL A 1 219 ? -18.291 -19.188 4.253 1.00 36.72 219 VAL A CA 1
ATOM 1668 C C . VAL A 1 219 ? -18.964 -18.176 3.302 1.00 36.72 219 VAL A C 1
ATOM 1670 O O . VAL A 1 219 ? -19.598 -18.549 2.317 1.00 36.72 219 VAL A O 1
ATOM 1673 N N . GLY A 1 220 ? -18.833 -16.872 3.554 1.00 37.38 220 GLY A N 1
ATOM 1674 C CA . GLY A 1 220 ? -19.287 -15.839 2.615 1.00 37.38 220 GLY A CA 1
ATOM 1675 C C . GLY A 1 220 ? -18.245 -15.567 1.527 1.00 37.38 220 GLY A C 1
ATOM 1676 O O . GLY A 1 220 ? -17.072 -15.377 1.836 1.00 37.38 220 GLY A O 1
ATOM 1677 N N . ALA A 1 221 ? -18.645 -15.532 0.250 1.00 44.12 221 ALA A N 1
ATOM 1678 C CA . ALA A 1 221 ? -17.768 -15.084 -0.836 1.00 44.12 221 ALA A CA 1
ATOM 1679 C C . ALA A 1 221 ? -17.162 -13.711 -0.490 1.00 44.12 221 ALA A C 1
ATOM 1681 O O . ALA A 1 221 ? -17.914 -12.789 -0.173 1.00 44.12 221 ALA A O 1
ATOM 1682 N N . ASP A 1 222 ? -15.829 -13.573 -0.552 1.00 55.56 222 ASP A N 1
ATOM 1683 C CA . ASP A 1 222 ? -15.156 -12.297 -0.275 1.00 55.56 222 ASP A CA 1
ATOM 1684 C C . ASP A 1 222 ? -15.723 -11.226 -1.233 1.00 55.56 222 ASP A C 1
ATOM 1686 O O . ASP A 1 222 ? -15.479 -11.302 -2.448 1.00 55.56 222 ASP A O 1
ATOM 1690 N N . PRO A 1 223 ? -16.462 -10.212 -0.731 1.00 56.44 223 PRO A N 1
ATOM 1691 C CA . PRO A 1 223 ? -17.034 -9.166 -1.576 1.00 56.44 223 PRO A CA 1
ATOM 1692 C C . PRO A 1 223 ? -15.952 -8.363 -2.306 1.00 56.44 223 PRO A C 1
ATOM 1694 O O . PRO A 1 223 ? -16.250 -7.648 -3.258 1.00 56.44 223 PRO A O 1
ATOM 1697 N N . CYS A 1 224 ? -14.697 -8.451 -1.853 1.00 64.88 224 CYS A N 1
ATOM 1698 C CA . CYS A 1 224 ? -13.550 -7.802 -2.461 1.00 64.88 224 CYS A CA 1
ATOM 1699 C C . CYS A 1 224 ? -12.992 -8.584 -3.660 1.00 64.88 224 CYS A C 1
ATOM 1701 O O . CYS A 1 224 ? -12.395 -7.964 -4.538 1.00 64.88 224 CYS A O 1
ATOM 1703 N N . VAL A 1 225 ? -13.189 -9.906 -3.746 1.00 57.22 225 VAL A N 1
ATOM 1704 C CA . VAL A 1 225 ? -12.571 -10.747 -4.796 1.00 57.22 225 VAL A CA 1
ATOM 1705 C C . VAL A 1 225 ? -13.605 -11.351 -5.765 1.00 57.22 225 VAL A C 1
ATOM 1707 O O . VAL A 1 225 ? -13.246 -11.856 -6.833 1.00 57.22 225 VAL A O 1
ATOM 1710 N N . GLY A 1 226 ? -14.901 -11.211 -5.464 1.00 45.19 226 GLY A N 1
ATOM 1711 C CA . GLY A 1 226 ? -15.992 -11.669 -6.325 1.00 45.19 226 GLY A CA 1
ATOM 1712 C C . GLY A 1 226 ? -16.034 -13.201 -6.480 1.00 45.19 226 GLY A C 1
ATOM 1713 O O . GLY A 1 226 ? -15.193 -13.921 -5.942 1.00 45.19 226 GLY A O 1
ATOM 1714 N N . PRO A 1 227 ? -16.990 -13.752 -7.251 1.00 35.56 227 PRO A N 1
ATOM 1715 C CA . PRO A 1 227 ? -17.207 -15.203 -7.348 1.00 35.56 227 PRO A CA 1
ATOM 1716 C C . PRO A 1 227 ? -16.087 -15.979 -8.070 1.00 35.56 227 PRO A C 1
ATOM 1718 O O . PRO A 1 227 ? -16.176 -17.196 -8.207 1.00 35.56 227 PRO A O 1
ATOM 1721 N N . ARG A 1 228 ? -15.039 -15.308 -8.570 1.00 35.59 228 ARG A N 1
ATOM 1722 C CA . ARG A 1 228 ? -14.006 -15.916 -9.430 1.00 35.59 228 ARG A CA 1
ATOM 1723 C C . ARG A 1 228 ? -12.724 -16.342 -8.721 1.00 35.59 228 ARG A C 1
ATOM 1725 O O . ARG A 1 228 ? -11.882 -16.957 -9.368 1.00 35.59 228 ARG A O 1
ATOM 1732 N N . ALA A 1 229 ? -12.565 -16.079 -7.427 1.00 35.22 229 ALA A N 1
ATOM 1733 C CA . ALA A 1 229 ? -11.396 -16.550 -6.693 1.00 35.22 229 ALA A CA 1
ATOM 1734 C C . ALA A 1 229 ? -11.797 -17.481 -5.552 1.00 35.22 229 ALA A C 1
ATOM 1736 O O . ALA A 1 229 ? -11.884 -17.082 -4.394 1.00 35.22 229 ALA A O 1
ATOM 1737 N N . SER A 1 230 ? -11.969 -18.766 -5.864 1.00 30.62 230 SER A N 1
ATOM 1738 C CA . SER A 1 230 ? -11.800 -19.804 -4.851 1.00 30.62 230 SER A CA 1
ATOM 1739 C C . SER A 1 230 ? -10.310 -19.881 -4.506 1.00 30.62 230 SER A C 1
ATOM 1741 O O . SER A 1 230 ? -9.529 -20.614 -5.117 1.00 30.62 230 SER A O 1
ATOM 1743 N N . VAL A 1 231 ? -9.891 -19.060 -3.552 1.00 35.41 231 VAL A N 1
ATOM 1744 C CA . VAL A 1 231 ? -8.573 -19.141 -2.934 1.00 35.41 231 VAL A CA 1
ATOM 1745 C C . VAL A 1 231 ? -8.586 -20.342 -1.986 1.00 35.41 231 VAL A C 1
ATOM 1747 O O . VAL A 1 231 ? -8.953 -20.250 -0.822 1.00 35.41 231 VAL A O 1
ATOM 1750 N N . THR A 1 232 ? -8.221 -21.517 -2.498 1.00 31.03 232 THR A N 1
ATOM 1751 C CA . THR A 1 232 ? -8.009 -22.699 -1.652 1.00 31.03 232 THR A CA 1
ATOM 1752 C C . THR A 1 232 ? -6.686 -22.558 -0.896 1.00 31.03 232 THR A C 1
ATOM 1754 O O . THR A 1 232 ? -5.651 -22.287 -1.516 1.00 31.03 232 THR A O 1
ATOM 1757 N N . SER A 1 233 ? -6.702 -22.810 0.414 1.00 35.75 233 SER A N 1
ATOM 1758 C CA . SER A 1 233 ? -5.570 -22.679 1.352 1.00 35.75 233 SER A CA 1
ATOM 1759 C C . SER A 1 233 ? -4.265 -23.364 0.911 1.00 35.75 233 SER A C 1
ATOM 1761 O O . SER A 1 233 ? -3.179 -22.906 1.259 1.00 35.75 233 SER A O 1
ATOM 1763 N N . ARG A 1 234 ? -4.334 -24.416 0.080 1.00 26.77 234 ARG A N 1
ATOM 1764 C CA . ARG A 1 234 ? -3.153 -25.179 -0.371 1.00 26.77 234 ARG A CA 1
ATOM 1765 C C . ARG A 1 234 ? -2.214 -24.432 -1.319 1.00 26.77 234 ARG A C 1
ATOM 1767 O O . ARG A 1 234 ? -1.028 -24.715 -1.295 1.00 26.77 234 ARG A O 1
ATOM 1774 N N . ARG A 1 235 ? -2.688 -23.473 -2.125 1.00 33.28 235 ARG A N 1
ATOM 1775 C CA . ARG A 1 235 ? -1.794 -22.728 -3.044 1.00 33.28 235 ARG A CA 1
ATOM 1776 C C . ARG A 1 235 ? -1.002 -21.609 -2.358 1.00 33.28 235 ARG A C 1
ATOM 1778 O O . ARG A 1 235 ? -0.011 -21.152 -2.912 1.00 33.28 235 ARG A O 1
ATOM 1785 N N . TRP A 1 236 ? -1.404 -21.175 -1.163 1.00 33.84 236 TRP A N 1
ATOM 1786 C CA . TRP A 1 236 ? -0.771 -20.046 -0.468 1.00 33.84 236 TRP A CA 1
ATOM 1787 C C . TRP A 1 236 ? 0.446 -20.452 0.367 1.00 33.84 236 TRP A C 1
ATOM 1789 O O . TRP A 1 236 ? 1.397 -19.681 0.459 1.00 33.84 236 TRP A O 1
ATOM 1799 N N . ALA A 1 237 ? 0.458 -21.667 0.923 1.00 28.61 237 ALA A N 1
ATOM 1800 C CA . ALA A 1 237 ? 1.569 -22.151 1.744 1.00 28.61 237 ALA A CA 1
ATOM 1801 C C . ALA A 1 237 ? 2.873 -22.329 0.940 1.00 28.61 237 ALA A C 1
ATOM 1803 O O . ALA A 1 237 ? 3.926 -21.891 1.395 1.00 28.61 237 ALA A O 1
ATOM 1804 N N . ASP A 1 238 ? 2.796 -22.854 -0.288 1.00 27.84 238 ASP A N 1
ATOM 1805 C CA . ASP A 1 238 ? 3.963 -23.014 -1.180 1.00 27.84 238 ASP A CA 1
ATOM 1806 C C . ASP A 1 238 ? 4.518 -21.668 -1.686 1.00 27.84 238 ASP A C 1
ATOM 1808 O O . ASP A 1 238 ? 5.650 -21.564 -2.159 1.00 27.84 238 ASP A O 1
ATOM 1812 N N . THR A 1 239 ? 3.719 -20.613 -1.552 1.00 33.25 239 THR A N 1
ATOM 1813 C CA . THR A 1 239 ? 3.997 -19.267 -2.051 1.00 33.25 239 THR A CA 1
ATOM 1814 C C . THR A 1 239 ? 4.819 -18.428 -1.047 1.00 33.25 239 THR A C 1
ATOM 1816 O O . THR A 1 239 ? 5.462 -17.455 -1.432 1.00 33.25 239 THR A O 1
ATOM 1819 N N . LEU A 1 240 ? 4.898 -18.849 0.226 1.00 29.44 240 LEU A N 1
ATOM 1820 C CA . LEU A 1 240 ? 5.633 -18.171 1.313 1.00 29.44 240 LEU A CA 1
ATOM 1821 C C . LEU A 1 240 ? 7.172 -18.229 1.194 1.00 29.44 240 LEU A C 1
ATOM 1823 O O . LEU A 1 240 ? 7.866 -17.595 1.985 1.00 29.44 240 LEU A O 1
ATOM 1827 N N . VAL A 1 241 ? 7.724 -18.980 0.234 1.00 25.45 241 VAL A N 1
ATOM 1828 C CA . VAL A 1 241 ? 9.166 -19.302 0.174 1.00 25.45 241 VAL A CA 1
ATOM 1829 C C . VAL A 1 241 ? 9.980 -18.322 -0.692 1.00 25.45 241 VAL A C 1
ATOM 1831 O O . VAL A 1 241 ? 11.200 -18.448 -0.770 1.00 25.45 241 VAL A O 1
ATOM 1834 N N . ARG A 1 242 ? 9.368 -17.317 -1.343 1.00 29.19 242 ARG A N 1
ATOM 1835 C CA . ARG A 1 242 ? 10.104 -16.390 -2.232 1.00 29.19 242 ARG A CA 1
ATOM 1836 C C . ARG A 1 242 ? 10.202 -14.960 -1.669 1.00 29.19 242 ARG A C 1
ATOM 1838 O O . ARG A 1 242 ? 9.201 -14.435 -1.196 1.00 29.19 242 ARG A O 1
ATOM 1845 N N . PRO A 1 243 ? 11.373 -14.288 -1.731 1.00 26.28 243 PRO A N 1
ATOM 1846 C CA . PRO A 1 243 ? 11.726 -13.177 -0.831 1.00 26.28 243 PRO A CA 1
ATOM 1847 C C . PRO A 1 243 ? 11.123 -11.802 -1.180 1.00 26.28 243 PRO A C 1
ATOM 1849 O O . PRO A 1 243 ? 11.500 -10.803 -0.576 1.00 26.28 243 PRO A O 1
ATOM 1852 N N . TYR A 1 244 ? 10.202 -11.722 -2.142 1.00 29.11 244 TYR A N 1
ATOM 1853 C CA . TYR A 1 244 ? 9.704 -10.456 -2.695 1.00 29.11 244 TYR A CA 1
ATOM 1854 C C . TYR A 1 244 ? 8.180 -10.482 -2.811 1.00 29.11 244 TYR A C 1
ATOM 1856 O O . TYR A 1 244 ? 7.625 -10.487 -3.907 1.00 29.11 244 TYR A O 1
ATOM 1864 N N . PHE A 1 245 ? 7.494 -10.570 -1.675 1.00 31.39 245 PHE A N 1
ATOM 1865 C CA . PHE A 1 245 ? 6.034 -10.518 -1.645 1.00 31.39 245 PHE A CA 1
ATOM 1866 C C . PHE A 1 245 ? 5.534 -9.123 -1.280 1.00 31.39 245 PHE A C 1
ATOM 1868 O O . PHE A 1 245 ? 6.219 -8.370 -0.610 1.00 31.39 245 PHE A O 1
ATOM 1875 N N . PHE A 1 246 ? 4.347 -8.755 -1.750 1.00 37.97 246 PHE A N 1
ATOM 1876 C CA . PHE A 1 246 ? 3.569 -7.652 -1.182 1.00 37.97 246 PHE A CA 1
ATOM 1877 C C . PHE A 1 246 ? 2.734 -8.209 -0.029 1.00 37.97 246 PHE A C 1
ATOM 1879 O O . PHE A 1 246 ? 2.453 -9.406 -0.022 1.00 37.97 246 PHE A O 1
ATOM 1886 N N . GLY A 1 247 ? 2.363 -7.357 0.934 1.00 40.50 247 GLY A N 1
ATOM 1887 C CA . GLY A 1 247 ? 1.719 -7.759 2.187 1.00 40.50 247 GLY A CA 1
ATOM 1888 C C . GLY A 1 247 ? 0.761 -8.951 2.058 1.00 40.50 247 GLY A C 1
ATOM 1889 O O . GLY A 1 247 ? -0.265 -8.864 1.390 1.00 40.50 247 GLY A O 1
ATOM 1890 N N . VAL A 1 248 ? 1.132 -10.083 2.657 1.00 48.62 248 VAL A N 1
ATOM 1891 C CA . VAL A 1 248 ? 0.410 -11.352 2.513 1.00 48.62 248 VAL A CA 1
ATOM 1892 C C . VAL A 1 248 ? -0.568 -11.437 3.660 1.00 48.62 248 VAL A C 1
ATOM 1894 O O . VAL A 1 248 ? -0.110 -11.536 4.788 1.00 48.62 248 VAL A O 1
ATOM 1897 N N . ALA A 1 249 ? -1.871 -11.414 3.388 1.00 43.69 249 ALA A N 1
ATOM 1898 C CA . ALA A 1 249 ? -2.900 -11.851 4.325 1.00 43.69 249 ALA A CA 1
ATOM 1899 C C . ALA A 1 249 ? -3.532 -13.128 3.768 1.00 43.69 249 ALA A C 1
ATOM 1901 O O . ALA A 1 249 ? -4.075 -13.112 2.664 1.00 43.69 249 ALA A O 1
ATOM 1902 N N . ALA A 1 250 ? -3.426 -14.235 4.499 1.00 43.03 250 ALA A N 1
ATOM 1903 C CA . ALA A 1 250 ? -3.973 -15.518 4.071 1.00 43.03 250 ALA A CA 1
ATOM 1904 C C . ALA A 1 250 ? -4.838 -16.135 5.180 1.00 43.03 250 ALA A C 1
ATOM 1906 O O . ALA A 1 250 ? -4.385 -16.205 6.333 1.00 43.03 250 ALA A O 1
ATOM 1907 N N . PRO A 1 251 ? -6.054 -16.617 4.859 1.00 42.12 251 PRO A N 1
ATOM 1908 C CA . PRO A 1 251 ? -6.776 -17.507 5.750 1.00 42.12 251 PRO A CA 1
ATOM 1909 C C . PRO A 1 251 ? -6.053 -18.862 5.770 1.00 42.12 251 PRO A C 1
ATOM 1911 O O . PRO A 1 251 ? -5.868 -19.503 4.735 1.00 42.12 251 PRO A O 1
ATOM 1914 N N . PHE A 1 252 ? -5.612 -19.295 6.950 1.00 39.00 252 PHE A N 1
ATOM 1915 C CA . PHE A 1 252 ? -5.086 -20.653 7.157 1.00 39.00 252 PHE A CA 1
ATOM 1916 C C . PHE A 1 252 ? -6.235 -21.648 7.331 1.00 39.00 252 PHE A C 1
ATOM 1918 O O . PHE A 1 252 ? -6.188 -22.770 6.834 1.00 39.00 252 PHE A O 1
ATOM 1925 N N . ASP A 1 253 ? -7.262 -21.184 8.031 1.00 48.88 253 ASP A N 1
ATOM 1926 C CA . ASP A 1 253 ? -8.557 -21.802 8.264 1.00 48.88 253 ASP A CA 1
ATOM 1927 C C . ASP A 1 253 ? -9.552 -20.653 8.505 1.00 48.88 253 ASP A C 1
ATOM 1929 O O . ASP A 1 253 ? -9.156 -19.512 8.754 1.00 48.88 253 ASP A O 1
ATOM 1933 N N . THR A 1 254 ? -10.837 -20.968 8.459 1.00 52.69 254 THR A N 1
ATOM 1934 C CA . THR A 1 254 ? -11.963 -20.141 8.882 1.00 52.69 254 THR A CA 1
ATOM 1935 C C . THR A 1 254 ? -11.672 -19.314 10.145 1.00 52.69 254 THR A C 1
ATOM 1937 O O . THR A 1 254 ? -11.926 -18.111 10.194 1.00 52.69 254 THR A O 1
ATOM 1940 N N . THR A 1 255 ? -11.014 -19.908 11.141 1.00 54.94 255 THR A N 1
ATOM 1941 C CA . THR A 1 255 ? -10.755 -19.251 12.427 1.00 54.94 255 THR A CA 1
ATOM 1942 C C . THR A 1 255 ? -9.442 -18.471 12.515 1.00 54.94 255 THR A C 1
ATOM 1944 O O . THR A 1 255 ? -9.218 -17.816 13.537 1.00 54.94 255 THR A O 1
ATOM 1947 N N . ARG A 1 256 ? -8.556 -18.531 11.505 1.00 58.53 256 ARG A N 1
ATOM 1948 C CA . ARG A 1 256 ? -7.174 -18.020 11.599 1.00 58.53 256 ARG A CA 1
ATOM 1949 C C . ARG A 1 256 ? -6.715 -17.296 10.335 1.00 58.53 256 ARG A C 1
ATOM 1951 O O . ARG A 1 256 ? -6.581 -17.899 9.274 1.00 58.53 256 ARG A O 1
ATOM 1958 N N . THR A 1 257 ? -6.343 -16.028 10.492 1.00 68.25 257 THR A N 1
ATOM 1959 C CA . THR A 1 257 ? -5.684 -15.212 9.459 1.00 68.25 257 THR A CA 1
ATOM 1960 C C . THR A 1 257 ? -4.280 -14.831 9.916 1.00 68.25 257 THR A C 1
ATOM 1962 O O . THR A 1 257 ? -4.104 -14.400 11.055 1.00 68.25 257 THR A O 1
ATOM 1965 N N . LEU A 1 258 ? -3.282 -14.968 9.042 1.00 58.34 258 LEU A N 1
ATOM 1966 C CA . LEU A 1 258 ? -1.940 -14.419 9.264 1.00 58.34 258 LEU A CA 1
ATOM 1967 C C . LEU A 1 258 ? -1.677 -13.341 8.221 1.00 58.34 258 LEU A C 1
ATOM 1969 O O . LEU A 1 258 ? -1.902 -13.581 7.033 1.00 58.34 258 LEU A O 1
ATOM 1973 N N . ALA A 1 259 ? -1.183 -12.192 8.670 1.00 65.50 259 ALA A N 1
ATOM 1974 C CA . ALA A 1 259 ? -0.768 -11.100 7.814 1.00 65.50 259 ALA A CA 1
ATOM 1975 C C . ALA A 1 259 ? 0.688 -10.694 8.068 1.00 65.50 259 ALA A C 1
ATOM 1977 O O . ALA A 1 259 ? 1.121 -10.634 9.215 1.00 65.50 259 ALA A O 1
ATOM 1978 N N . ALA A 1 260 ? 1.439 -10.359 7.024 1.00 54.72 260 ALA A N 1
ATOM 1979 C CA . ALA A 1 260 ? 2.750 -9.720 7.143 1.00 54.72 260 ALA A CA 1
ATOM 1980 C C . ALA A 1 260 ? 2.869 -8.608 6.103 1.00 54.72 260 ALA A C 1
ATOM 1982 O O . ALA A 1 260 ? 2.480 -8.813 4.957 1.00 54.72 260 ALA A O 1
ATOM 1983 N N . CYS A 1 261 ? 3.414 -7.447 6.473 1.00 57.81 261 CYS A N 1
ATOM 1984 C CA . CYS A 1 261 ? 3.745 -6.399 5.512 1.00 57.81 261 CYS A CA 1
ATOM 1985 C C . CYS A 1 261 ? 5.164 -6.610 5.006 1.00 57.81 261 CYS A C 1
ATOM 1987 O O . CYS A 1 261 ? 6.133 -6.381 5.724 1.00 57.81 261 CYS A O 1
ATOM 1989 N N . ILE A 1 262 ? 5.264 -7.023 3.749 1.00 53.28 262 ILE A N 1
ATOM 1990 C CA . ILE A 1 262 ? 6.523 -7.058 3.027 1.00 53.28 262 ILE A CA 1
ATOM 1991 C C . ILE A 1 262 ? 6.505 -5.853 2.087 1.00 53.28 262 ILE A C 1
ATOM 1993 O O . ILE A 1 262 ? 5.586 -5.685 1.281 1.00 53.28 262 ILE A O 1
ATOM 1997 N N . VAL A 1 263 ? 7.477 -4.966 2.275 1.00 44.28 263 VAL A N 1
ATOM 1998 C CA . VAL A 1 263 ? 7.729 -3.827 1.393 1.00 44.28 263 VAL A CA 1
ATOM 1999 C C . VAL A 1 263 ? 8.867 -4.262 0.481 1.00 44.28 263 VAL A C 1
ATOM 2001 O O . VAL A 1 263 ? 9.963 -4.505 0.991 1.00 44.28 263 VAL A O 1
ATOM 2004 N N . PRO A 1 264 ? 8.645 -4.441 -0.831 1.00 36.22 264 PRO A N 1
ATOM 2005 C CA . PRO A 1 264 ? 9.767 -4.599 -1.736 1.00 36.22 264 PRO A CA 1
ATOM 2006 C C . PRO A 1 264 ? 10.549 -3.280 -1.798 1.00 36.22 264 PRO A C 1
ATOM 2008 O O . PRO A 1 264 ? 9.958 -2.211 -1.615 1.00 36.22 264 PRO A O 1
ATOM 2011 N N . PRO A 1 265 ? 11.858 -3.334 -2.081 1.00 32.94 265 PRO A N 1
ATOM 2012 C CA . PRO A 1 265 ? 12.648 -2.130 -2.284 1.00 32.94 265 PRO A CA 1
ATOM 2013 C C . PRO A 1 265 ? 12.013 -1.293 -3.402 1.00 32.94 265 PRO A C 1
ATOM 2015 O O . PRO A 1 265 ? 11.926 -1.739 -4.545 1.00 32.94 265 PRO A O 1
ATOM 2018 N N . MET A 1 266 ? 11.521 -0.099 -3.066 1.00 29.61 266 MET A N 1
ATOM 2019 C CA . MET A 1 266 ? 11.152 0.900 -4.065 1.00 29.61 266 MET A CA 1
ATOM 2020 C C . MET A 1 266 ? 12.400 1.731 -4.352 1.00 29.61 266 MET A C 1
ATOM 2022 O O . MET A 1 266 ? 12.876 2.447 -3.471 1.00 29.61 266 MET A O 1
ATOM 2026 N N . SER A 1 267 ? 12.949 1.560 -5.555 1.00 28.75 267 SER A N 1
ATOM 2027 C CA . SER A 1 267 ? 13.960 2.440 -6.150 1.00 28.75 267 SER A CA 1
ATOM 2028 C C . SER A 1 267 ? 13.306 3.681 -6.738 1.00 28.75 267 SER A C 1
ATOM 2030 O O . SER A 1 267 ? 12.348 3.472 -7.523 1.00 28.75 267 SER A O 1
#